Protein AF-0000000077397891 (afdb_homodimer)

Structure (mmCIF, N/CA/C/O backbone):
data_AF-0000000077397891-model_v1
#
loop_
_entity.id
_entity.type
_entity.pdbx_description
1 polymer 'Coatomer subunit zeta'
#
loop_
_atom_site.group_PDB
_atom_site.id
_atom_site.type_symbol
_atom_site.label_atom_id
_atom_site.label_alt_id
_atom_site.label_comp_id
_atom_site.label_asym_id
_atom_site.label_entity_id
_atom_site.label_seq_id
_atom_site.pdbx_PDB_ins_code
_atom_site.Cartn_x
_atom_site.Cartn_y
_atom_site.Cartn_z
_atom_site.occupancy
_atom_site.B_iso_or_equiv
_atom_site.auth_seq_id
_atom_site.auth_comp_id
_atom_site.auth_asym_id
_atom_site.auth_atom_id
_atom_site.pdbx_PDB_model_num
ATOM 1 N N . MET A 1 1 ? 26.562 -15.969 -11.516 1 38.19 1 MET A N 1
ATOM 2 C CA . MET A 1 1 ? 26.016 -14.797 -10.836 1 38.19 1 MET A CA 1
ATOM 3 C C . MET A 1 1 ? 25.422 -15.18 -9.484 1 38.19 1 MET A C 1
ATOM 5 O O . MET A 1 1 ? 24.781 -16.219 -9.359 1 38.19 1 MET A O 1
ATOM 9 N N . GLU A 1 2 ? 25.969 -15 -8.406 1 47.59 2 GLU A N 1
ATOM 10 C CA . GLU A 1 2 ? 25.578 -15.469 -7.078 1 47.59 2 GLU A CA 1
ATOM 11 C C . GLU A 1 2 ? 24.094 -15.18 -6.805 1 47.59 2 GLU A C 1
ATOM 13 O O . GLU A 1 2 ? 23.594 -14.125 -7.188 1 47.59 2 GLU A O 1
ATOM 18 N N . PRO A 1 3 ? 23.344 -16.234 -6.625 1 56.16 3 PRO A N 1
ATOM 19 C CA . PRO A 1 3 ? 21.906 -16.047 -6.43 1 56.16 3 PRO A CA 1
ATOM 20 C C . PRO A 1 3 ? 21.578 -14.945 -5.426 1 56.16 3 PRO A C 1
ATOM 22 O O . PRO A 1 3 ? 22.172 -14.906 -4.34 1 56.16 3 PRO A O 1
ATOM 25 N N . SER A 1 4 ? 21.281 -13.688 -5.887 1 67.94 4 SER A N 1
ATOM 26 C CA . SER A 1 4 ? 20.922 -12.578 -5.012 1 67.94 4 SER A CA 1
ATOM 27 C C . SER A 1 4 ? 19.828 -13 -4.02 1 67.94 4 SER A C 1
ATOM 29 O O . SER A 1 4 ? 18.984 -13.844 -4.332 1 67.94 4 SER A O 1
ATOM 31 N N . MET A 1 5 ? 20.094 -12.828 -2.752 1 84.44 5 MET A N 1
ATOM 32 C CA . MET A 1 5 ? 19.109 -13.086 -1.698 1 84.44 5 MET A CA 1
ATOM 33 C C . MET A 1 5 ? 17.828 -12.297 -1.942 1 84.44 5 MET A C 1
ATOM 35 O O . MET A 1 5 ? 16.781 -12.633 -1.394 1 84.44 5 MET A O 1
ATOM 39 N N . TYR A 1 6 ? 17.859 -11.375 -2.885 1 92.25 6 TYR A N 1
ATOM 40 C CA . TYR A 1 6 ? 16.719 -10.516 -3.186 1 92.25 6 TYR A CA 1
ATOM 41 C C . TYR A 1 6 ? 16.031 -10.961 -4.469 1 92.25 6 TYR A C 1
ATOM 43 O O . TYR A 1 6 ? 16.109 -10.273 -5.492 1 92.25 6 TYR A O 1
ATOM 51 N N . THR A 1 7 ? 15.305 -12.062 -4.332 1 94.56 7 THR A N 1
ATOM 52 C CA . THR A 1 7 ? 14.742 -12.805 -5.453 1 94.56 7 THR A CA 1
ATOM 53 C C . THR A 1 7 ? 13.445 -12.148 -5.938 1 94.56 7 THR A C 1
ATOM 55 O O . THR A 1 7 ? 13.195 -12.086 -7.145 1 94.56 7 THR A O 1
ATOM 58 N N . VAL A 1 8 ? 12.68 -11.688 -5 1 98 8 VAL A N 1
ATOM 59 C CA . VAL A 1 8 ? 11.344 -11.203 -5.34 1 98 8 VAL A CA 1
ATOM 60 C C . VAL A 1 8 ? 11.359 -9.688 -5.477 1 98 8 VAL A C 1
ATOM 62 O O . VAL A 1 8 ? 11.852 -8.977 -4.59 1 98 8 VAL A O 1
ATOM 65 N N . LYS A 1 9 ? 10.828 -9.164 -6.547 1 98.19 9 LYS A N 1
ATOM 66 C CA . LYS A 1 9 ? 10.773 -7.727 -6.781 1 98.19 9 LYS A CA 1
ATOM 67 C C . LYS A 1 9 ? 9.367 -7.188 -6.555 1 98.19 9 LYS A C 1
ATOM 69 O O . LYS A 1 9 ? 9.172 -5.977 -6.43 1 98.19 9 LYS A O 1
ATOM 74 N N . GLY A 1 10 ? 8.391 -8.125 -6.516 1 98.25 10 GLY A N 1
ATOM 75 C CA . GLY A 1 10 ? 7.051 -7.648 -6.211 1 98.25 10 GLY A CA 1
ATOM 76 C C . GLY A 1 10 ? 6.016 -8.758 -6.172 1 98.25 10 GLY A C 1
ATOM 77 O O . GLY A 1 10 ? 6.227 -9.828 -6.746 1 98.25 10 GLY A O 1
ATOM 78 N N . ILE A 1 11 ? 4.977 -8.531 -5.477 1 98.62 11 ILE A N 1
ATOM 79 C CA . ILE A 1 11 ? 3.764 -9.344 -5.453 1 98.62 11 ILE A CA 1
ATOM 80 C C . ILE A 1 11 ? 2.539 -8.445 -5.648 1 98.62 11 ILE A C 1
ATOM 82 O O . ILE A 1 11 ? 2.457 -7.363 -5.066 1 98.62 11 ILE A O 1
ATOM 86 N N . ALA A 1 12 ? 1.65 -8.891 -6.492 1 98.56 12 ALA A N 1
ATOM 87 C CA . ALA A 1 12 ? 0.448 -8.102 -6.73 1 98.56 12 ALA A CA 1
ATOM 88 C C . ALA A 1 12 ? -0.771 -8.992 -6.93 1 98.56 12 ALA A C 1
ATOM 90 O O . ALA A 1 12 ? -0.645 -10.133 -7.398 1 98.56 12 ALA A O 1
ATOM 91 N N . ILE A 1 13 ? -1.894 -8.477 -6.535 1 98.62 13 ILE A N 1
ATOM 92 C CA . ILE A 1 13 ? -3.188 -9.094 -6.793 1 98.62 13 ILE A CA 1
ATOM 93 C C . ILE A 1 13 ? -4.113 -8.094 -7.48 1 98.62 13 ILE A C 1
ATOM 95 O O . ILE A 1 13 ? -4.367 -7.008 -6.949 1 98.62 13 ILE A O 1
ATOM 99 N N . LEU A 1 14 ? -4.555 -8.453 -8.672 1 97.94 14 LEU A N 1
ATOM 100 C CA . LEU A 1 14 ? -5.48 -7.617 -9.43 1 97.94 14 LEU A CA 1
ATOM 101 C C . LEU A 1 14 ? -6.816 -8.328 -9.625 1 97.94 14 LEU A C 1
ATOM 103 O O . LEU A 1 14 ? -6.871 -9.562 -9.656 1 97.94 14 LEU A O 1
ATOM 107 N N . ASP A 1 15 ? -7.867 -7.535 -9.734 1 96.75 15 ASP A N 1
ATOM 108 C CA . ASP A 1 15 ? -9.148 -8.141 -10.078 1 96.75 15 ASP A CA 1
ATOM 109 C C . ASP A 1 15 ? -9.289 -8.32 -11.586 1 96.75 15 ASP A C 1
ATOM 111 O O . ASP A 1 15 ? -8.344 -8.078 -12.336 1 96.75 15 ASP A O 1
ATOM 115 N N . ASN A 1 16 ? -10.414 -8.82 -12 1 95.69 16 ASN A N 1
ATOM 116 C CA . ASN A 1 16 ? -10.633 -9.195 -13.398 1 95.69 16 ASN A CA 1
ATOM 117 C C . ASN A 1 16 ? -10.789 -7.969 -14.289 1 95.69 16 ASN A C 1
ATOM 119 O O . ASN A 1 16 ? -10.898 -8.094 -15.508 1 95.69 16 ASN A O 1
ATOM 123 N N . ASP A 1 17 ? -10.812 -6.758 -13.688 1 95 17 ASP A N 1
ATOM 124 C CA . ASP A 1 17 ? -10.836 -5.516 -14.453 1 95 17 ASP A CA 1
ATOM 125 C C . ASP A 1 17 ? -9.461 -4.848 -14.461 1 95 17 ASP A C 1
ATOM 127 O O . ASP A 1 17 ? -9.289 -3.77 -15.031 1 95 17 ASP A O 1
ATOM 131 N N . GLY A 1 18 ? -8.484 -5.418 -13.781 1 95.69 18 GLY A N 1
ATOM 132 C CA . GLY A 1 18 ? -7.137 -4.879 -13.742 1 95.69 18 GLY A CA 1
ATOM 133 C C . GLY A 1 18 ? -6.906 -3.928 -12.586 1 95.69 18 GLY A C 1
ATOM 134 O O . GLY A 1 18 ? -5.859 -3.285 -12.5 1 95.69 18 GLY A O 1
ATOM 135 N N . ASN A 1 19 ? -7.922 -3.855 -11.695 1 94.56 19 ASN A N 1
ATOM 136 C CA . ASN A 1 19 ? -7.754 -2.998 -10.523 1 94.56 19 ASN A CA 1
ATOM 137 C C . ASN A 1 19 ? -6.949 -3.695 -9.43 1 94.56 19 ASN A C 1
ATOM 139 O O . ASN A 1 19 ? -7.137 -4.887 -9.18 1 94.56 19 ASN A O 1
ATOM 143 N N . ARG A 1 20 ? -6.156 -2.891 -8.836 1 95.88 20 ARG A N 1
ATOM 144 C CA . ARG A 1 20 ? -5.289 -3.42 -7.785 1 95.88 20 ARG A CA 1
ATOM 145 C C . ARG A 1 20 ? -6.078 -3.701 -6.512 1 95.88 20 ARG A C 1
ATOM 147 O O . ARG A 1 20 ? -6.867 -2.863 -6.066 1 95.88 20 ARG A O 1
ATOM 154 N N . LEU A 1 21 ? -5.961 -4.898 -5.977 1 95.69 21 LEU A N 1
ATOM 155 C CA . LEU A 1 21 ? -6.426 -5.199 -4.629 1 95.69 21 LEU A CA 1
ATOM 156 C C . LEU A 1 21 ? -5.27 -5.156 -3.633 1 95.69 21 LEU A C 1
ATOM 158 O O . LEU A 1 21 ? -5.453 -4.762 -2.479 1 95.69 21 LEU A O 1
ATOM 162 N N . PHE A 1 22 ? -4.113 -5.531 -4.137 1 96.12 22 PHE A N 1
ATOM 163 C CA . PHE A 1 22 ? -2.895 -5.531 -3.334 1 96.12 22 PHE A CA 1
ATOM 164 C C . PHE A 1 22 ? -1.661 -5.441 -4.223 1 96.12 22 PHE A C 1
ATOM 166 O O . PHE A 1 22 ? -1.633 -6.016 -5.312 1 96.12 22 PHE A O 1
ATOM 173 N N . ALA A 1 23 ? -0.691 -4.742 -3.719 1 96.88 23 ALA A N 1
ATOM 174 C CA . ALA A 1 23 ? 0.614 -4.773 -4.375 1 96.88 23 ALA A CA 1
ATOM 175 C C . ALA A 1 23 ? 1.723 -4.363 -3.408 1 96.88 23 ALA A C 1
ATOM 177 O O . ALA A 1 23 ? 1.546 -3.447 -2.604 1 96.88 23 ALA A O 1
ATOM 178 N N . LYS A 1 24 ? 2.744 -5.043 -3.395 1 96.5 24 LYS A N 1
ATOM 179 C CA . LYS A 1 24 ? 3.98 -4.684 -2.705 1 96.5 24 LYS A CA 1
ATOM 180 C C . LYS A 1 24 ? 5.195 -4.902 -3.604 1 96.5 24 LYS A C 1
ATOM 182 O O . LYS A 1 24 ? 5.379 -5.988 -4.152 1 96.5 24 LYS A O 1
ATOM 187 N N . TYR A 1 25 ? 5.906 -3.855 -3.855 1 96.56 25 TYR A N 1
ATOM 188 C CA . TYR A 1 25 ? 7.109 -3.908 -4.68 1 96.56 25 TYR A CA 1
ATOM 189 C C . TYR A 1 25 ? 8.359 -3.703 -3.83 1 96.56 25 TYR A C 1
ATOM 191 O O . TYR A 1 25 ? 8.367 -2.873 -2.92 1 96.56 25 TYR A O 1
ATOM 199 N N . TYR A 1 26 ? 9.336 -4.469 -4.125 1 94.75 26 TYR A N 1
ATOM 200 C CA . TYR A 1 26 ? 10.562 -4.48 -3.34 1 94.75 26 TYR A CA 1
ATOM 201 C C . TYR A 1 26 ? 11.75 -4.016 -4.18 1 94.75 26 TYR A C 1
ATOM 203 O O . TYR A 1 26 ? 12.281 -4.777 -4.992 1 94.75 26 TYR A O 1
ATOM 211 N N . ASP A 1 27 ? 12.102 -2.838 -3.99 1 90.5 27 ASP A N 1
ATOM 212 C CA . ASP A 1 27 ? 13.242 -2.303 -4.73 1 90.5 27 ASP A CA 1
ATOM 213 C C . ASP A 1 27 ? 13.148 -2.65 -6.215 1 90.5 27 ASP A C 1
ATOM 215 O O . ASP A 1 27 ? 14.109 -3.154 -6.801 1 90.5 27 ASP A O 1
ATOM 219 N N . ALA A 1 28 ? 11.992 -2.6 -6.77 1 94.31 28 ALA A N 1
ATOM 220 C CA . ALA A 1 28 ? 11.742 -2.857 -8.188 1 94.31 28 ALA A CA 1
ATOM 221 C C . ALA A 1 28 ? 12 -1.608 -9.023 1 94.31 28 ALA A C 1
ATOM 223 O O . ALA A 1 28 ? 11.297 -0.604 -8.891 1 94.31 28 ALA A O 1
ATOM 224 N N . ASP A 1 29 ? 12.984 -1.767 -9.914 1 93.75 29 ASP A N 1
ATOM 225 C CA . ASP A 1 29 ? 13.352 -0.616 -10.727 1 93.75 29 ASP A CA 1
ATOM 226 C C . ASP A 1 29 ? 12.164 -0.125 -11.555 1 93.75 29 ASP A C 1
ATOM 228 O O . ASP A 1 29 ? 11.523 -0.909 -12.258 1 93.75 29 ASP A O 1
ATOM 232 N N . GLY A 1 30 ? 11.945 1.143 -11.43 1 94.25 30 GLY A N 1
ATOM 233 C CA . GLY A 1 30 ? 10.891 1.73 -12.242 1 94.25 30 GLY A CA 1
ATOM 234 C C . GLY A 1 30 ? 9.516 1.606 -11.609 1 94.25 30 GLY A C 1
ATOM 235 O O . GLY A 1 30 ? 8.508 1.942 -12.234 1 94.25 30 GLY A O 1
ATOM 236 N N . LEU A 1 31 ? 9.461 1.128 -10.336 1 95.62 31 LEU A N 1
ATOM 237 C CA . LEU A 1 31 ? 8.164 0.97 -9.68 1 95.62 31 LEU A CA 1
ATOM 238 C C . LEU A 1 31 ? 8.148 1.672 -8.328 1 95.62 31 LEU A C 1
ATOM 240 O O . LEU A 1 31 ? 7.559 1.166 -7.371 1 95.62 31 LEU A O 1
ATOM 244 N N . SER A 1 32 ? 8.797 2.826 -8.25 1 91.5 32 SER A N 1
ATOM 245 C CA . SER A 1 32 ? 8.922 3.523 -6.973 1 91.5 32 SER A CA 1
ATOM 246 C C . SER A 1 32 ? 7.684 4.363 -6.68 1 91.5 32 SER A C 1
ATOM 248 O O . SER A 1 32 ? 7.352 4.602 -5.516 1 91.5 32 SER A O 1
ATOM 250 N N . THR A 1 33 ? 7.023 4.832 -7.766 1 92.31 33 THR A N 1
ATOM 251 C CA . THR A 1 33 ? 5.859 5.691 -7.574 1 92.31 33 THR A CA 1
ATOM 252 C C . THR A 1 33 ? 4.574 4.949 -7.926 1 92.31 33 THR A C 1
ATOM 254 O O . THR A 1 33 ? 4.605 3.945 -8.641 1 92.31 33 THR A O 1
ATOM 257 N N . PHE A 1 34 ? 3.492 5.445 -7.43 1 90.44 34 PHE A N 1
ATOM 258 C CA . PHE A 1 34 ? 2.203 4.84 -7.73 1 90.44 34 PHE A CA 1
ATOM 259 C C . PHE A 1 34 ? 1.877 4.969 -9.211 1 90.44 34 PHE A C 1
ATOM 261 O O . PHE A 1 34 ? 1.278 4.066 -9.805 1 90.44 34 PHE A O 1
ATOM 268 N N . LYS A 1 35 ? 2.275 6.027 -9.766 1 89.81 35 LYS A N 1
ATOM 269 C CA . LYS A 1 35 ? 2.057 6.23 -11.195 1 89.81 35 LYS A CA 1
ATOM 270 C C . LYS A 1 35 ? 2.773 5.168 -12.023 1 89.81 35 LYS A C 1
ATOM 272 O O . LYS A 1 35 ? 2.178 4.562 -12.914 1 89.81 35 LYS A O 1
ATOM 277 N N . GLU A 1 36 ? 3.977 4.941 -11.734 1 94.38 36 GLU A N 1
ATOM 278 C CA . GLU A 1 36 ? 4.77 3.932 -12.43 1 94.38 36 GLU A CA 1
ATOM 279 C C . GLU A 1 36 ? 4.195 2.535 -12.211 1 94.38 36 GLU A C 1
ATOM 281 O O . GLU A 1 36 ? 4.137 1.729 -13.141 1 94.38 36 GLU A O 1
ATOM 286 N N . GLN A 1 37 ? 3.771 2.324 -10.992 1 95.38 37 GLN A N 1
ATOM 287 C CA . GLN A 1 37 ? 3.184 1.029 -10.664 1 95.38 37 GLN A CA 1
ATOM 288 C C . GLN A 1 37 ? 1.902 0.792 -11.461 1 95.38 37 GLN A C 1
ATOM 290 O O . GLN A 1 37 ? 1.72 -0.275 -12.055 1 95.38 37 GLN A O 1
ATOM 295 N N . LYS A 1 38 ? 1.096 1.76 -11.508 1 94.5 38 LYS A N 1
ATOM 296 C CA . LYS A 1 38 ? -0.169 1.644 -12.227 1 94.5 38 LYS A CA 1
ATOM 297 C C . LYS A 1 38 ? 0.068 1.36 -13.711 1 94.5 38 LYS A C 1
ATOM 299 O O . LYS A 1 38 ? -0.612 0.52 -14.297 1 94.5 38 LYS A O 1
ATOM 304 N N . ASN A 1 39 ? 0.976 2.062 -14.273 1 95.75 39 ASN A N 1
ATOM 305 C CA . ASN A 1 39 ? 1.316 1.847 -15.672 1 95.75 39 ASN A CA 1
ATOM 306 C C . ASN A 1 39 ? 1.814 0.425 -15.914 1 95.75 39 ASN A C 1
ATOM 308 O O . ASN A 1 39 ? 1.418 -0.218 -16.891 1 95.75 39 ASN A O 1
ATOM 312 N N . PHE A 1 40 ? 2.604 -0.012 -15.07 1 98 40 PHE A N 1
ATOM 313 C CA . PHE A 1 40 ? 3.133 -1.366 -15.18 1 98 40 PHE A CA 1
ATOM 314 C C . PHE A 1 40 ? 2.016 -2.395 -15.047 1 98 40 PHE A C 1
ATOM 316 O O . PHE A 1 40 ? 1.938 -3.342 -15.828 1 98 40 PHE A O 1
ATOM 323 N N . GLU A 1 41 ? 1.159 -2.197 -14.055 1 97.75 41 GLU A N 1
ATOM 324 C CA . GLU A 1 41 ? 0.072 -3.133 -13.781 1 97.75 41 GLU A CA 1
ATOM 325 C C . GLU A 1 41 ? -0.912 -3.191 -14.945 1 97.75 41 GLU A C 1
ATOM 327 O O . GLU A 1 41 ? -1.438 -4.258 -15.266 1 97.75 41 GLU A O 1
ATOM 332 N N . LYS A 1 42 ? -1.08 -2.066 -15.531 1 97.12 42 LYS A N 1
ATOM 333 C CA . LYS A 1 42 ? -1.935 -2.033 -16.719 1 97.12 42 LYS A CA 1
ATOM 334 C C . LYS A 1 42 ? -1.359 -2.896 -17.828 1 97.12 42 LYS A C 1
ATOM 336 O O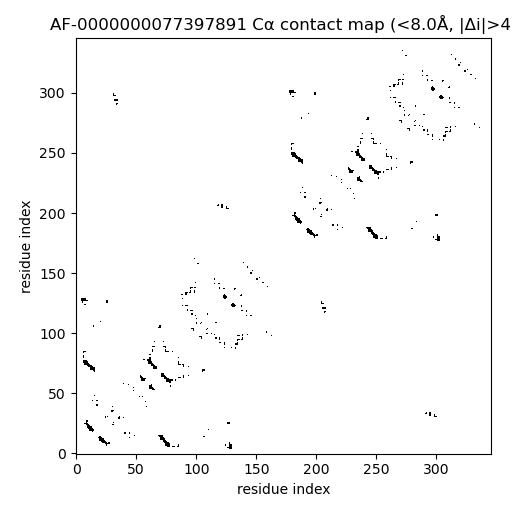 . LYS A 1 42 ? -2.084 -3.668 -18.469 1 97.12 42 LYS A O 1
ATOM 341 N N . LYS A 1 43 ? -0.114 -2.793 -18.094 1 97.12 43 LYS A N 1
ATOM 342 C CA . LYS A 1 43 ? 0.556 -3.6 -19.109 1 97.12 43 LYS A CA 1
ATOM 343 C C . LYS A 1 43 ? 0.521 -5.082 -18.75 1 97.12 43 LYS A C 1
ATOM 345 O O . LYS A 1 43 ? 0.226 -5.926 -19.594 1 97.12 43 LYS A O 1
ATOM 350 N N . LEU A 1 44 ? 0.815 -5.27 -17.531 1 96.88 44 LEU A N 1
ATOM 351 C CA . LEU A 1 44 ? 0.835 -6.641 -17.031 1 96.88 44 LEU A CA 1
ATOM 352 C C . LEU A 1 44 ? -0.52 -7.309 -17.234 1 96.88 44 LEU A C 1
ATOM 354 O O . LEU A 1 44 ? -0.596 -8.414 -17.766 1 96.88 44 LEU A O 1
ATOM 358 N N . PHE A 1 45 ? -1.521 -6.613 -16.828 1 97.06 45 PHE A N 1
ATOM 359 C CA . PHE A 1 45 ? -2.875 -7.141 -16.953 1 97.06 45 PHE A CA 1
ATOM 360 C C . PHE A 1 45 ? -3.248 -7.359 -18.406 1 97.06 45 PHE A C 1
ATOM 362 O O . PHE A 1 45 ? -3.838 -8.383 -18.75 1 97.06 45 PHE A O 1
ATOM 369 N N . SER A 1 46 ? -2.941 -6.367 -19.203 1 96.12 46 SER A N 1
ATOM 370 C CA . SER A 1 46 ? -3.25 -6.461 -20.625 1 96.12 46 SER A CA 1
ATOM 371 C C . SER A 1 46 ? -2.639 -7.711 -21.234 1 96.12 46 SER A C 1
ATOM 373 O O . SER A 1 46 ? -3.275 -8.383 -22.047 1 96.12 46 SER A O 1
ATOM 375 N N . LYS A 1 47 ? -1.511 -8.055 -20.812 1 95.25 47 LYS A N 1
ATOM 376 C CA . LYS A 1 47 ? -0.805 -9.203 -21.375 1 95.25 47 LYS A CA 1
ATOM 377 C C . LYS A 1 47 ? -1.336 -10.508 -20.797 1 95.25 47 LYS A C 1
ATOM 379 O O . LYS A 1 47 ? -1.422 -11.516 -21.5 1 95.25 47 LYS A O 1
ATOM 384 N N . THR A 1 48 ? -1.704 -10.492 -19.562 1 95.5 48 THR A N 1
ATOM 385 C CA . THR A 1 48 ? -2.016 -11.75 -18.891 1 95.5 48 THR A CA 1
ATOM 386 C C . THR A 1 48 ? -3.506 -12.07 -19 1 95.5 48 THR A C 1
ATOM 388 O O . THR A 1 48 ? -3.91 -13.227 -18.891 1 95.5 48 THR A O 1
ATOM 391 N N . SER A 1 49 ? -4.297 -11.086 -19.094 1 92.31 49 SER A N 1
ATOM 392 C CA . SER A 1 49 ? -5.734 -11.32 -19.203 1 92.31 49 SER A CA 1
ATOM 393 C C . SER A 1 49 ? -6.09 -12.031 -20.5 1 92.31 49 SER A C 1
ATOM 395 O O . SER A 1 49 ? -7.164 -12.633 -20.609 1 92.31 49 SER A O 1
ATOM 397 N N . ARG A 1 50 ? -5.184 -11.93 -21.391 1 85.06 50 ARG A N 1
ATOM 398 C CA . ARG A 1 50 ? -5.418 -12.508 -22.719 1 85.06 50 ARG A CA 1
ATOM 399 C C . ARG A 1 50 ? -4.621 -13.797 -22.891 1 85.06 50 ARG A C 1
ATOM 401 O O . ARG A 1 50 ? -4.922 -14.594 -23.781 1 85.06 50 ARG A O 1
ATOM 408 N N . ALA A 1 51 ? -3.678 -13.93 -22.062 1 74.12 51 ALA A N 1
ATOM 409 C CA . ALA A 1 51 ? -2.715 -15 -22.297 1 74.12 51 ALA A CA 1
ATOM 410 C C . ALA A 1 51 ? -3.055 -16.234 -21.484 1 74.12 51 ALA A C 1
ATOM 412 O O . ALA A 1 51 ? -3.717 -16.141 -20.453 1 74.12 51 ALA A O 1
ATOM 413 N N . ASN A 1 52 ? -2.709 -17.297 -22.078 1 75.94 52 ASN A N 1
ATOM 414 C CA . ASN A 1 52 ? -2.836 -18.562 -21.359 1 75.94 52 ASN A CA 1
ATOM 415 C C . ASN A 1 52 ? -1.498 -19.016 -20.797 1 75.94 52 ASN A C 1
ATOM 417 O O . ASN A 1 52 ? -1.342 -20.188 -20.422 1 75.94 52 ASN A O 1
ATOM 421 N N . SER A 1 53 ? -0.564 -18.031 -20.781 1 76.44 53 SER A N 1
ATOM 422 C CA . SER A 1 53 ? 0.746 -18.422 -20.266 1 76.44 53 SER A CA 1
ATOM 423 C C . SER A 1 53 ? 0.866 -18.109 -18.781 1 76.44 53 SER A C 1
ATOM 425 O O . SER A 1 53 ? 0.13 -17.266 -18.25 1 76.44 53 SER A O 1
ATOM 427 N N . GLU A 1 54 ? 1.823 -18.922 -18.156 1 88.25 54 GLU A N 1
ATOM 428 C CA . GLU A 1 54 ? 2.035 -18.734 -16.719 1 88.25 54 GLU A CA 1
ATOM 429 C C . GLU A 1 54 ? 3.188 -17.781 -16.453 1 88.25 54 GLU A C 1
ATOM 431 O O . GLU A 1 54 ? 3.363 -17.312 -15.32 1 88.25 54 GLU A O 1
ATOM 436 N N . ILE A 1 55 ? 3.996 -17.484 -17.547 1 94.19 55 ILE A N 1
ATOM 437 C CA . ILE A 1 55 ? 5.168 -16.625 -17.359 1 94.19 55 ILE A CA 1
ATOM 438 C C . ILE A 1 55 ? 5.238 -15.594 -18.484 1 94.19 55 ILE A C 1
ATOM 440 O O . ILE A 1 55 ? 5.016 -15.922 -19.656 1 94.19 55 ILE A O 1
ATOM 444 N N . ILE A 1 56 ? 5.52 -14.359 -18.141 1 95.25 56 ILE A N 1
ATOM 445 C CA . ILE A 1 56 ? 5.699 -13.312 -19.141 1 95.25 56 ILE A CA 1
ATOM 446 C C . ILE A 1 56 ? 6.863 -12.406 -18.734 1 95.25 56 ILE A C 1
ATOM 448 O O . ILE A 1 56 ? 7.148 -12.25 -17.547 1 95.25 56 ILE A O 1
ATOM 452 N N . ILE A 1 57 ? 7.578 -11.922 -19.703 1 95.31 57 ILE A N 1
ATOM 453 C CA . ILE A 1 57 ? 8.641 -10.945 -19.469 1 95.31 57 ILE A CA 1
ATOM 454 C C . ILE A 1 57 ? 8.18 -9.57 -19.953 1 95.31 57 ILE A C 1
ATOM 456 O O . ILE A 1 57 ? 7.742 -9.414 -21.094 1 95.31 57 ILE A O 1
ATOM 460 N N . ILE A 1 58 ? 8.211 -8.625 -19.078 1 95.75 58 ILE A N 1
ATOM 461 C CA . ILE A 1 58 ? 7.734 -7.297 -19.438 1 95.75 58 ILE A CA 1
ATOM 462 C C . ILE A 1 58 ? 8.492 -6.238 -18.641 1 95.75 58 ILE A C 1
ATOM 464 O O . ILE A 1 58 ? 8.75 -6.414 -17.453 1 95.75 58 ILE A O 1
ATOM 468 N N . ASP A 1 59 ? 8.914 -5.219 -19.266 1 96.56 59 ASP A N 1
ATOM 469 C CA . ASP A 1 59 ? 9.562 -4.051 -18.672 1 96.56 59 ASP A CA 1
ATOM 470 C C . ASP A 1 59 ? 10.711 -4.469 -17.766 1 96.56 59 ASP A C 1
ATOM 472 O O . ASP A 1 59 ? 10.859 -3.93 -16.656 1 96.56 59 ASP A O 1
ATOM 476 N N . GLY A 1 60 ? 11.398 -5.492 -18.094 1 95.81 60 GLY A N 1
ATOM 477 C CA . GLY A 1 60 ? 12.602 -5.887 -17.375 1 95.81 60 GLY A CA 1
ATOM 478 C C . GLY A 1 60 ? 12.32 -6.828 -16.219 1 95.81 60 GLY A C 1
ATOM 479 O O . GLY A 1 60 ? 13.195 -7.07 -15.391 1 95.81 60 GLY A O 1
ATOM 480 N N . PHE A 1 61 ? 11.094 -7.344 -16.156 1 97.75 61 PHE A N 1
ATOM 481 C CA . PHE A 1 61 ? 10.75 -8.281 -15.086 1 97.75 61 PHE A CA 1
ATOM 482 C C . PHE A 1 61 ? 10.258 -9.602 -15.656 1 97.75 61 PHE A C 1
ATOM 484 O O . PHE A 1 61 ? 9.594 -9.625 -16.703 1 97.75 61 PHE A O 1
ATOM 491 N N . THR A 1 62 ? 10.719 -10.656 -15.062 1 97.81 62 THR A N 1
ATOM 492 C CA . THR A 1 62 ? 10.039 -11.938 -15.211 1 97.81 62 THR A CA 1
ATOM 493 C C . THR A 1 62 ? 8.836 -12.023 -14.281 1 97.81 62 THR A C 1
ATOM 495 O O . THR A 1 62 ? 8.977 -11.922 -13.062 1 97.81 62 THR A O 1
ATOM 498 N N . CYS A 1 63 ? 7.668 -12.195 -14.828 1 97.94 63 CYS A N 1
ATOM 499 C CA . CYS A 1 63 ? 6.434 -12.195 -14.055 1 97.94 63 CYS A CA 1
ATOM 500 C C . CYS A 1 63 ? 5.719 -13.539 -14.18 1 97.94 63 CYS A C 1
ATOM 502 O O . CYS A 1 63 ? 5.445 -14 -15.289 1 97.94 63 CYS A O 1
ATOM 504 N N . LEU A 1 64 ? 5.508 -14.172 -13.141 1 98.12 64 LEU A N 1
ATOM 505 C CA . LEU A 1 64 ? 4.668 -15.367 -13.094 1 98.12 64 LEU A CA 1
ATOM 506 C C . LEU A 1 64 ? 3.309 -15.047 -12.484 1 98.12 64 LEU A C 1
ATOM 508 O O . LEU A 1 64 ? 3.203 -14.188 -11.609 1 98.12 64 LEU A O 1
ATOM 512 N N . TYR A 1 65 ? 2.291 -15.758 -12.938 1 97.75 65 TYR A N 1
ATOM 513 C CA . TYR A 1 65 ? 0.977 -15.422 -12.391 1 97.75 65 TYR A CA 1
ATOM 514 C C . TYR A 1 65 ? 0.064 -16.641 -12.398 1 97.75 65 TYR A C 1
ATOM 516 O O . TYR A 1 65 ? 0.316 -17.609 -13.117 1 97.75 65 TYR A O 1
ATOM 524 N N . LYS A 1 66 ? -0.842 -16.641 -11.523 1 96.06 66 LYS A N 1
ATOM 525 C CA . LYS A 1 66 ? -2 -17.531 -11.453 1 96.06 66 LYS A CA 1
ATOM 526 C C . LYS A 1 66 ? -3.303 -16.734 -11.477 1 96.06 66 LYS A C 1
ATOM 528 O O . LYS A 1 66 ? -3.375 -15.641 -10.914 1 96.06 66 LYS A O 1
ATOM 533 N N . SER A 1 67 ? -4.23 -17.266 -12.227 1 94.94 67 SER A N 1
ATOM 534 C CA . SER A 1 67 ? -5.516 -16.578 -12.273 1 94.94 67 SER A CA 1
ATOM 535 C C . SER A 1 67 ? -6.668 -17.531 -12.023 1 94.94 67 SER A C 1
ATOM 537 O O . SER A 1 67 ? -6.527 -18.75 -12.219 1 94.94 67 SER A O 1
ATOM 539 N N . ASN A 1 68 ? -7.742 -17.094 -11.445 1 93.12 68 ASN A N 1
ATOM 540 C CA . ASN A 1 68 ? -9.031 -17.766 -11.406 1 93.12 68 ASN A CA 1
ATOM 541 C C . ASN A 1 68 ? -10.133 -16.922 -12.031 1 93.12 68 ASN A C 1
ATOM 543 O O . ASN A 1 68 ? -9.883 -16.156 -12.977 1 93.12 68 ASN A O 1
ATOM 547 N N . ILE A 1 69 ? -11.289 -17.016 -11.609 1 90.38 69 ILE A N 1
ATOM 548 C CA . ILE A 1 69 ? -12.414 -16.375 -12.281 1 90.38 69 ILE A CA 1
ATOM 549 C C . ILE A 1 69 ? -12.297 -14.852 -12.164 1 90.38 69 ILE A C 1
ATOM 551 O O . ILE A 1 69 ? -12.492 -14.125 -13.141 1 90.38 69 ILE A O 1
ATOM 555 N N . ASP A 1 70 ? -11.945 -14.422 -10.977 1 95.06 70 ASP A N 1
ATOM 556 C CA . ASP A 1 70 ? -12.094 -12.977 -10.844 1 95.06 70 ASP A CA 1
ATOM 557 C C . ASP A 1 70 ? -10.82 -12.344 -10.297 1 95.06 70 ASP A C 1
ATOM 559 O O . ASP A 1 70 ? -10.781 -11.141 -10.039 1 95.06 70 ASP A O 1
ATOM 563 N N . LEU A 1 71 ? -9.727 -13.164 -10.195 1 97.19 71 LEU A N 1
ATOM 564 C CA . LEU A 1 71 ? -8.523 -12.594 -9.594 1 97.19 71 LEU A CA 1
ATOM 565 C C . LEU A 1 71 ? -7.277 -13.039 -10.352 1 97.19 71 LEU A C 1
ATOM 567 O O . LEU A 1 71 ? -7.254 -14.125 -10.93 1 97.19 71 LEU A O 1
ATOM 571 N N . PHE A 1 72 ? -6.262 -12.227 -10.359 1 97.62 72 PHE A N 1
ATOM 572 C CA . PHE A 1 72 ? -4.922 -12.523 -10.844 1 97.62 72 PHE A CA 1
ATOM 573 C C . PHE A 1 72 ? -3.893 -12.344 -9.734 1 97.62 72 PHE A C 1
ATOM 575 O O . PHE A 1 72 ? -3.881 -11.312 -9.055 1 97.62 72 PHE A O 1
ATOM 582 N N . PHE A 1 73 ? -3.051 -13.352 -9.5 1 98.38 73 PHE A N 1
ATOM 583 C CA . PHE A 1 73 ? -1.947 -13.312 -8.547 1 98.38 73 PHE A CA 1
ATOM 584 C C . PHE A 1 73 ? -0.608 -13.281 -9.273 1 98.38 73 PHE A C 1
ATOM 586 O O . PHE A 1 73 ? -0.354 -14.102 -10.164 1 98.38 73 PHE A O 1
ATOM 593 N N . TYR A 1 74 ? 0.234 -12.281 -8.906 1 98.56 74 TYR A N 1
ATOM 594 C CA . TYR A 1 74 ? 1.49 -12.109 -9.625 1 98.56 74 TYR A CA 1
ATOM 595 C C . TYR A 1 74 ? 2.678 -12.172 -8.672 1 98.56 74 TYR A C 1
ATOM 597 O O . TYR A 1 74 ? 2.615 -11.641 -7.562 1 98.56 74 TYR A O 1
ATOM 605 N N . VAL A 1 75 ? 3.791 -12.695 -9.102 1 98.62 75 VAL A N 1
ATOM 606 C CA . VAL A 1 75 ? 5.105 -12.578 -8.477 1 98.62 75 VAL A CA 1
ATOM 607 C C . VAL A 1 75 ? 6.129 -12.117 -9.516 1 98.62 75 VAL A C 1
ATOM 609 O O . VAL A 1 75 ? 6.184 -12.664 -10.625 1 98.62 75 VAL A O 1
ATOM 612 N N . LEU A 1 76 ? 6.859 -11.117 -9.164 1 98.56 76 LEU A N 1
ATOM 613 C CA . LEU A 1 76 ? 7.828 -10.508 -10.078 1 98.56 76 LEU A CA 1
ATOM 614 C C . LEU A 1 76 ? 9.25 -10.766 -9.602 1 98.56 76 LEU A C 1
ATOM 616 O O . LEU A 1 76 ? 9.539 -10.664 -8.406 1 98.56 76 LEU A O 1
ATOM 620 N N . GLY A 1 77 ? 10.141 -11.094 -10.5 1 98.12 77 GLY A N 1
ATOM 621 C CA . GLY A 1 77 ? 11.586 -11.086 -10.328 1 98.12 77 GLY A CA 1
ATOM 622 C C . GLY A 1 77 ? 12.32 -10.367 -11.453 1 98.12 77 GLY A C 1
ATOM 623 O O . GLY A 1 77 ? 11.703 -9.953 -12.43 1 98.12 77 GLY A O 1
ATOM 624 N N . ASN A 1 78 ? 13.586 -10.164 -11.188 1 96.69 78 ASN A N 1
ATOM 625 C CA . ASN A 1 78 ? 14.367 -9.641 -12.305 1 96.69 78 ASN A CA 1
ATOM 626 C C . ASN A 1 78 ? 14.312 -10.57 -13.516 1 96.69 78 ASN A C 1
ATOM 628 O O . ASN A 1 78 ? 13.953 -11.742 -13.391 1 96.69 78 ASN A O 1
ATOM 632 N N . VAL A 1 79 ? 14.75 -10.062 -14.586 1 94.75 79 VAL A N 1
ATOM 633 C CA . VAL A 1 79 ? 14.609 -10.758 -15.859 1 94.75 79 VAL A CA 1
ATOM 634 C C . VAL A 1 79 ? 15.383 -12.078 -15.812 1 94.75 79 VAL A C 1
ATOM 636 O O . VAL A 1 79 ? 14.953 -13.078 -16.391 1 94.75 79 VAL A O 1
ATOM 639 N N . ASN A 1 80 ? 16.406 -12.195 -15.125 1 93.44 80 ASN A N 1
ATOM 640 C CA . ASN A 1 80 ? 17.234 -13.391 -15.102 1 93.44 80 ASN A CA 1
ATOM 641 C C . ASN A 1 80 ? 17.047 -14.188 -13.812 1 93.44 80 ASN A C 1
ATOM 643 O O . ASN A 1 80 ? 17.844 -15.062 -13.484 1 93.44 80 ASN A O 1
ATOM 647 N N . GLU A 1 81 ? 15.977 -13.891 -13.148 1 94.44 81 GLU A N 1
ATOM 648 C CA . GLU A 1 81 ? 15.75 -14.594 -11.891 1 94.44 81 GLU A CA 1
ATOM 649 C C . GLU A 1 81 ? 15.359 -16.047 -12.133 1 94.44 81 GLU A C 1
ATOM 651 O O . GLU A 1 81 ? 14.883 -16.406 -13.211 1 94.44 81 GLU A O 1
ATOM 656 N N . ASN A 1 82 ? 15.625 -16.891 -11.203 1 94.44 82 ASN A N 1
ATOM 657 C CA . ASN A 1 82 ? 15.242 -18.297 -11.242 1 94.44 82 ASN A CA 1
ATOM 658 C C . ASN A 1 82 ? 13.727 -18.469 -11.227 1 94.44 82 ASN A C 1
ATOM 660 O O . ASN A 1 82 ? 13.086 -18.266 -10.188 1 94.44 82 ASN A O 1
ATOM 664 N N . GLU A 1 83 ? 13.281 -18.906 -12.195 1 95.25 83 GLU A N 1
ATOM 665 C CA . GLU A 1 83 ? 11.836 -19.016 -12.375 1 95.25 83 GLU A CA 1
ATOM 666 C C . GLU A 1 83 ? 11.219 -20.016 -11.406 1 95.25 83 GLU A C 1
ATOM 668 O O . GLU A 1 83 ? 10.078 -19.859 -10.977 1 95.25 83 GLU A O 1
ATOM 673 N N . LEU A 1 84 ? 11.953 -21.031 -11.094 1 95.5 84 LEU A N 1
ATOM 674 C CA . LEU A 1 84 ? 11.445 -22.047 -10.172 1 95.5 84 LEU A CA 1
ATOM 675 C C . LEU A 1 84 ? 11.219 -21.453 -8.789 1 95.5 84 LEU A C 1
ATOM 677 O O . LEU A 1 84 ? 10.242 -21.781 -8.109 1 95.5 84 LEU A O 1
ATOM 681 N N . LEU A 1 85 ? 12.125 -20.609 -8.367 1 96 85 LEU A N 1
ATOM 682 C CA . LEU A 1 85 ? 11.977 -19.938 -7.078 1 96 85 LEU A CA 1
ATOM 683 C C . LEU A 1 85 ? 10.75 -19.031 -7.07 1 96 85 LEU A C 1
ATOM 685 O O . LEU A 1 85 ? 9.977 -19.031 -6.113 1 96 85 LEU A O 1
ATOM 689 N N . LEU A 1 86 ? 10.594 -18.359 -8.117 1 97.44 86 LEU A N 1
ATOM 690 C CA . LEU A 1 86 ? 9.445 -17.453 -8.227 1 97.44 86 LEU A CA 1
ATOM 691 C C . LEU A 1 86 ? 8.141 -18.25 -8.25 1 97.44 86 LEU A C 1
ATOM 693 O O . LEU A 1 86 ? 7.152 -17.844 -7.637 1 97.44 86 LEU A O 1
ATOM 697 N N . SER A 1 87 ? 8.219 -19.328 -8.914 1 97.19 87 SER A N 1
ATOM 698 C CA . SER A 1 87 ? 7.047 -20.203 -8.984 1 97.19 87 SER A CA 1
ATOM 699 C C . SER A 1 87 ? 6.68 -20.734 -7.602 1 97.19 87 SER A C 1
ATOM 701 O O . SER A 1 87 ? 5.496 -20.828 -7.262 1 97.19 87 SER A O 1
ATOM 703 N N . ASN A 1 88 ? 7.672 -21.109 -6.891 1 97.69 88 ASN A N 1
ATOM 704 C CA . ASN A 1 88 ? 7.426 -21.578 -5.535 1 97.69 88 ASN A CA 1
ATOM 705 C C . ASN A 1 88 ? 6.766 -20.516 -4.672 1 97.69 88 ASN A C 1
ATOM 707 O O . ASN A 1 88 ? 5.863 -20.812 -3.889 1 97.69 88 ASN A O 1
ATOM 711 N N . VAL A 1 89 ? 7.223 -19.281 -4.797 1 98.12 89 VAL A N 1
ATOM 712 C CA . VAL A 1 89 ? 6.652 -18.172 -4.039 1 98.12 89 VAL A CA 1
ATOM 713 C C . VAL A 1 89 ? 5.199 -17.953 -4.461 1 98.12 89 VAL A C 1
ATOM 715 O O . VAL A 1 89 ? 4.312 -17.828 -3.615 1 98.12 89 VAL A O 1
ATOM 718 N N . LEU A 1 90 ? 4.945 -17.984 -5.766 1 98.31 90 LEU A N 1
ATOM 719 C CA . LEU A 1 90 ? 3.6 -17.797 -6.289 1 98.31 90 LEU A CA 1
ATOM 720 C C . LEU A 1 90 ? 2.652 -18.875 -5.766 1 98.31 90 LEU A C 1
ATOM 722 O O . LEU A 1 90 ? 1.545 -18.562 -5.32 1 98.31 90 LEU A O 1
ATOM 726 N N . ASN A 1 91 ? 3.141 -20.047 -5.805 1 98.19 91 ASN A N 1
ATOM 727 C CA . ASN A 1 91 ? 2.334 -21.156 -5.312 1 98.19 91 ASN A CA 1
ATOM 728 C C . ASN A 1 91 ? 2.041 -21.016 -3.822 1 98.19 91 ASN A C 1
ATOM 730 O O . ASN A 1 91 ? 0.922 -21.281 -3.379 1 98.19 91 ASN A O 1
ATOM 734 N N . CYS A 1 92 ? 3.031 -20.625 -3.143 1 98.56 92 CYS A N 1
ATOM 735 C CA . CYS A 1 92 ? 2.846 -20.453 -1.705 1 98.56 92 CYS A CA 1
ATOM 736 C C . CYS A 1 92 ? 1.832 -19.344 -1.416 1 98.56 92 CYS A C 1
ATOM 738 O O . CYS A 1 92 ? 0.955 -19.516 -0.566 1 98.56 92 CYS A O 1
ATOM 740 N N . VAL A 1 93 ? 1.928 -18.234 -2.072 1 98.56 93 VAL A N 1
ATOM 741 C CA . VAL A 1 93 ? 0.978 -17.141 -1.926 1 98.56 93 VAL A CA 1
ATOM 742 C C . VAL A 1 93 ? -0.438 -17.641 -2.197 1 98.56 93 VAL A C 1
ATOM 744 O O . VAL A 1 93 ? -1.329 -17.5 -1.358 1 98.56 93 VAL A O 1
ATOM 747 N N . TYR A 1 94 ? -0.581 -18.328 -3.309 1 98.19 94 TYR A N 1
ATOM 748 C CA . TYR A 1 94 ? -1.907 -18.75 -3.742 1 98.19 94 TYR A CA 1
ATOM 749 C C . TYR A 1 94 ? -2.494 -19.766 -2.781 1 98.19 94 TYR A C 1
ATOM 751 O O . TYR A 1 94 ? -3.635 -19.641 -2.336 1 98.19 94 TYR A O 1
ATOM 759 N N . GLU A 1 95 ? -1.731 -20.719 -2.473 1 98.31 95 GLU A N 1
ATOM 760 C CA . GLU A 1 95 ? -2.225 -21.812 -1.64 1 98.31 95 GLU A CA 1
ATOM 761 C C . GLU A 1 95 ? -2.51 -21.328 -0.217 1 98.31 95 GLU A C 1
ATOM 763 O O . GLU A 1 95 ? -3.48 -21.766 0.405 1 98.31 95 GLU A O 1
ATOM 768 N N . SER A 1 96 ? -1.668 -20.531 0.359 1 98.06 96 SER A N 1
ATOM 769 C CA . SER A 1 96 ? -1.922 -19.984 1.688 1 98.06 96 SER A CA 1
ATOM 770 C C . SER A 1 96 ? -3.232 -19.203 1.723 1 98.06 96 SER A C 1
ATOM 772 O O . SER A 1 96 ? -4.02 -19.344 2.66 1 98.06 96 SER A O 1
ATOM 774 N N . ILE A 1 97 ? -3.459 -18.438 0.686 1 97.38 97 ILE A N 1
ATOM 775 C CA . ILE A 1 97 ? -4.676 -17.641 0.597 1 97.38 97 ILE A CA 1
ATOM 776 C C . ILE A 1 97 ? -5.887 -18.562 0.463 1 97.38 97 ILE A C 1
ATOM 778 O O . ILE A 1 97 ? -6.926 -18.328 1.091 1 97.38 97 ILE A O 1
ATOM 782 N N . CYS A 1 98 ? -5.715 -19.609 -0.339 1 97.31 98 CYS A N 1
ATOM 783 C CA . CYS A 1 98 ? -6.781 -20.609 -0.471 1 97.31 98 CYS A CA 1
ATOM 784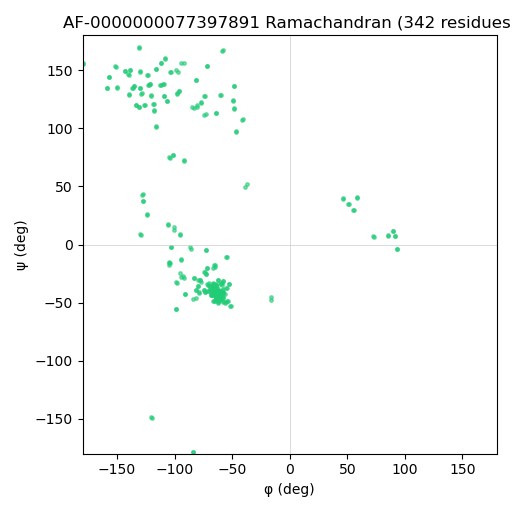 C C . CYS A 1 98 ? -7.152 -21.188 0.885 1 97.31 98 CYS A C 1
ATOM 786 O O . CYS A 1 98 ? -8.336 -21.328 1.2 1 97.31 98 CYS A O 1
ATOM 788 N N . LEU A 1 99 ? -6.152 -21.469 1.656 1 96.25 99 LEU A N 1
ATOM 789 C CA . LEU A 1 99 ? -6.391 -22.062 2.967 1 96.25 99 LEU A CA 1
ATOM 790 C C . LEU A 1 99 ? -7.09 -21.078 3.893 1 96.25 99 LEU A C 1
ATOM 792 O O . LEU A 1 99 ? -8.047 -21.438 4.586 1 96.25 99 LEU A O 1
ATOM 796 N N . ILE A 1 100 ? -6.66 -19.859 3.893 1 95.25 100 ILE A N 1
ATOM 797 C CA . ILE A 1 100 ? -7.188 -18.828 4.777 1 95.25 100 ILE A CA 1
ATOM 798 C C . ILE A 1 100 ? -8.633 -18.531 4.406 1 95.25 100 ILE A C 1
ATOM 800 O O . ILE A 1 100 ? -9.477 -18.297 5.281 1 95.25 100 ILE A O 1
ATOM 804 N N . LEU A 1 101 ? -8.914 -18.578 3.131 1 95 101 LEU A N 1
ATOM 805 C CA . LEU A 1 101 ? -10.242 -18.203 2.654 1 95 101 LEU A CA 1
ATOM 806 C C . LEU A 1 101 ? -11.125 -19.438 2.506 1 95 101 LEU A C 1
ATOM 808 O O . LEU A 1 101 ? -12.172 -19.391 1.857 1 95 101 LEU A O 1
ATOM 812 N N . HIS A 1 102 ? -10.672 -20.5 2.951 1 93.44 102 HIS A N 1
ATOM 813 C CA . HIS A 1 102 ? -11.438 -21.75 2.951 1 93.44 102 HIS A CA 1
ATOM 814 C C . HIS A 1 102 ? -11.852 -22.141 1.538 1 93.44 102 HIS A C 1
ATOM 816 O O . HIS A 1 102 ? -13.016 -22.469 1.299 1 93.44 102 HIS A O 1
ATOM 822 N N . LYS A 1 103 ? -10.961 -21.953 0.652 1 91.5 103 LYS A N 1
ATOM 823 C CA . LYS A 1 103 ? -11.062 -22.375 -0.743 1 91.5 103 LYS A CA 1
ATOM 824 C C . LYS A 1 103 ? -12.055 -21.5 -1.508 1 91.5 103 LYS A C 1
ATOM 826 O O . LYS A 1 103 ? -12.453 -21.844 -2.625 1 91.5 103 LYS A O 1
ATOM 831 N N . ASN A 1 104 ? -12.547 -20.453 -0.889 1 93.62 104 ASN A N 1
ATOM 832 C CA . ASN A 1 104 ? -13.383 -19.484 -1.57 1 93.62 104 ASN A CA 1
ATOM 833 C C . ASN A 1 104 ? -12.594 -18.219 -1.929 1 93.62 104 ASN A C 1
ATOM 835 O O . ASN A 1 104 ? -12.789 -17.172 -1.325 1 93.62 104 ASN A O 1
ATOM 839 N N . VAL A 1 105 ? -11.797 -18.359 -2.99 1 96.44 105 VAL A N 1
ATOM 840 C CA . VAL A 1 105 ? -10.898 -17.281 -3.402 1 96.44 105 VAL A CA 1
ATOM 841 C C . VAL A 1 105 ? -11.602 -16.391 -4.418 1 96.44 105 VAL A C 1
ATOM 843 O O . VAL A 1 105 ? -11.32 -16.453 -5.617 1 96.44 105 VAL A O 1
ATOM 846 N N . GLU A 1 106 ? -12.555 -15.617 -3.938 1 97 106 GLU A N 1
ATOM 847 C CA . GLU A 1 106 ? -13.289 -14.633 -4.727 1 97 106 GLU A CA 1
ATOM 848 C C . GLU A 1 106 ? -12.945 -13.211 -4.293 1 97 106 GLU A C 1
ATOM 850 O O . GLU A 1 106 ? -12.523 -12.984 -3.154 1 97 106 GLU A O 1
ATOM 855 N N . LYS A 1 107 ? -13.141 -12.32 -5.176 1 95.12 107 LYS A N 1
ATOM 856 C CA . LYS A 1 107 ? -12.766 -10.93 -4.969 1 95.12 107 LYS A CA 1
ATOM 857 C C . LYS A 1 107 ? -13.328 -10.398 -3.65 1 95.12 107 LYS A C 1
ATOM 859 O O . LYS A 1 107 ? -12.578 -9.875 -2.82 1 95.12 107 LYS A O 1
ATOM 864 N N . ARG A 1 108 ? -14.664 -10.547 -3.439 1 94.38 108 ARG A N 1
ATOM 865 C CA . ARG A 1 108 ? -15.297 -10.008 -2.24 1 94.38 108 ARG A CA 1
ATOM 866 C C . ARG A 1 108 ? -14.695 -10.617 -0.979 1 94.38 108 ARG A C 1
ATOM 868 O O . ARG A 1 108 ? -14.359 -9.891 -0.036 1 94.38 108 ARG A O 1
ATOM 875 N N . ASN A 1 109 ? -14.539 -11.914 -1.011 1 95.62 109 ASN A N 1
ATOM 876 C CA . ASN A 1 109 ? -13.969 -12.602 0.143 1 95.62 109 ASN A CA 1
ATOM 877 C C . ASN A 1 109 ? -12.531 -12.18 0.4 1 95.62 109 ASN A C 1
ATOM 879 O O . ASN A 1 109 ? -12.117 -12.016 1.552 1 95.62 109 ASN A O 1
ATOM 883 N N . LEU A 1 110 ? -11.742 -12 -0.631 1 95.38 110 LEU A N 1
ATOM 884 C CA . LEU A 1 110 ? -10.359 -11.539 -0.506 1 95.38 110 LEU A CA 1
ATOM 885 C C . LEU A 1 110 ? -10.305 -10.148 0.122 1 95.38 110 LEU A C 1
ATOM 887 O O . LEU A 1 110 ? -9.531 -9.914 1.047 1 95.38 110 LEU A O 1
ATOM 891 N N . ILE A 1 111 ? -11.141 -9.234 -0.361 1 92.69 111 ILE A N 1
ATOM 892 C CA . ILE A 1 111 ? -11.188 -7.859 0.135 1 92.69 111 ILE A CA 1
ATOM 893 C C . ILE A 1 111 ? -11.547 -7.859 1.618 1 92.69 111 ILE A C 1
ATOM 895 O O . ILE A 1 111 ? -10.938 -7.145 2.414 1 92.69 111 ILE A O 1
ATOM 899 N N . ASP A 1 112 ? -12.508 -8.703 1.998 1 91.56 112 ASP A N 1
ATOM 900 C CA . ASP A 1 112 ? -12.977 -8.789 3.379 1 91.56 112 ASP A CA 1
ATOM 901 C C . ASP A 1 112 ? -11.867 -9.297 4.301 1 91.56 112 ASP A C 1
ATOM 903 O O . ASP A 1 112 ? -11.93 -9.109 5.52 1 91.56 112 ASP A O 1
ATOM 907 N N . ASN A 1 113 ? -10.859 -9.898 3.709 1 91.19 113 ASN A N 1
ATOM 908 C CA . ASN A 1 113 ? -9.781 -10.484 4.504 1 91.19 113 ASN A CA 1
ATOM 909 C C . ASN A 1 113 ? -8.422 -9.914 4.102 1 91.19 113 ASN A C 1
ATOM 911 O O . ASN A 1 113 ? -7.406 -10.609 4.188 1 91.19 113 ASN A O 1
ATOM 915 N N . LEU A 1 114 ? -8.422 -8.766 3.584 1 91.5 114 LEU A N 1
ATOM 916 C CA . LEU A 1 114 ? -7.211 -8.164 3.021 1 91.5 114 LEU A CA 1
ATOM 917 C C . LEU A 1 114 ? -6.117 -8.055 4.078 1 91.5 114 LEU A C 1
ATOM 919 O O . LEU A 1 114 ? -4.938 -8.258 3.775 1 91.5 114 LEU A O 1
ATOM 923 N N . ASP A 1 115 ? -6.484 -7.824 5.359 1 89.88 115 ASP A N 1
ATOM 924 C CA . ASP A 1 115 ? -5.508 -7.746 6.438 1 89.88 115 ASP A CA 1
ATOM 925 C C . ASP A 1 115 ? -4.754 -9.062 6.594 1 89.88 115 ASP A C 1
ATOM 927 O O . ASP A 1 115 ? -3.527 -9.07 6.723 1 89.88 115 ASP A O 1
ATOM 931 N N . ALA A 1 116 ? -5.484 -10.117 6.582 1 93.06 116 ALA A N 1
ATOM 932 C CA . ALA A 1 116 ? -4.879 -11.445 6.695 1 93.06 116 ALA A CA 1
ATOM 933 C C . ALA A 1 116 ? -3.994 -11.75 5.488 1 93.06 116 ALA A C 1
ATOM 935 O O . ALA A 1 116 ? -2.92 -12.336 5.633 1 93.06 116 ALA A O 1
ATOM 936 N N . ILE A 1 117 ? -4.426 -11.344 4.316 1 95.56 117 ILE A N 1
ATOM 937 C CA . ILE A 1 117 ? -3.686 -11.594 3.086 1 95.56 117 ILE A CA 1
ATOM 938 C C . ILE A 1 117 ? -2.355 -10.844 3.125 1 95.56 117 ILE A C 1
ATOM 940 O O . ILE A 1 117 ? -1.319 -11.383 2.732 1 95.56 117 ILE A O 1
ATOM 944 N N . MET A 1 118 ? -2.412 -9.672 3.633 1 95.12 118 MET A N 1
ATOM 945 C CA . MET A 1 118 ? -1.193 -8.875 3.752 1 95.12 118 MET A CA 1
ATOM 946 C C . MET A 1 118 ? -0.211 -9.523 4.719 1 95.12 118 MET A C 1
ATOM 948 O O . MET A 1 118 ? 0.998 -9.523 4.48 1 95.12 118 MET A O 1
ATOM 952 N N . LEU A 1 119 ? -0.72 -10.102 5.789 1 94.75 119 LEU A N 1
ATOM 953 C CA . LEU A 1 119 ? 0.125 -10.805 6.742 1 94.75 119 LEU A CA 1
ATOM 954 C C . LEU A 1 119 ? 0.752 -12.039 6.105 1 94.75 119 LEU A C 1
ATOM 956 O O . LEU A 1 119 ? 1.915 -12.359 6.367 1 94.75 119 LEU A O 1
ATOM 960 N N . VAL A 1 120 ? -0.056 -12.742 5.277 1 96.56 120 VAL A N 1
ATOM 961 C CA . VAL A 1 120 ? 0.452 -13.891 4.539 1 96.56 120 VAL A CA 1
ATOM 962 C C . VAL A 1 120 ? 1.687 -13.484 3.736 1 96.56 120 VAL A C 1
ATOM 964 O O . VAL A 1 120 ? 2.727 -14.148 3.807 1 96.56 120 VAL A O 1
ATOM 967 N N . ILE A 1 121 ? 1.583 -12.383 3.014 1 97.5 121 ILE A N 1
ATOM 968 C CA . ILE A 1 121 ? 2.656 -11.93 2.137 1 97.5 121 ILE A CA 1
ATOM 969 C C . ILE A 1 121 ? 3.883 -11.562 2.971 1 97.5 121 ILE A C 1
ATOM 971 O O . ILE A 1 121 ? 5.012 -11.883 2.6 1 97.5 121 ILE A O 1
ATOM 975 N N . ASP A 1 122 ? 3.67 -11.016 4.156 1 96.25 122 ASP A N 1
ATOM 976 C CA . ASP A 1 122 ? 4.762 -10.641 5.051 1 96.25 122 ASP A CA 1
ATOM 977 C C . ASP A 1 122 ? 5.512 -11.867 5.555 1 96.25 122 ASP A C 1
ATOM 979 O O . ASP A 1 122 ? 6.719 -11.805 5.809 1 96.25 122 ASP A O 1
ATOM 983 N N . GLU A 1 123 ? 4.777 -12.906 5.75 1 96.5 123 GLU A N 1
ATOM 984 C CA . GLU A 1 123 ? 5.395 -14.133 6.246 1 96.5 123 GLU A CA 1
ATOM 985 C C . GLU A 1 123 ? 6.203 -14.828 5.148 1 96.5 123 GLU A C 1
ATOM 987 O O . GLU A 1 123 ? 7.145 -15.562 5.438 1 96.5 123 GLU A O 1
ATOM 992 N N . ILE A 1 124 ? 5.828 -14.523 3.928 1 98.06 124 ILE A N 1
ATOM 993 C CA . ILE A 1 124 ? 6.453 -15.227 2.812 1 98.06 124 ILE A CA 1
ATOM 994 C C . ILE A 1 124 ? 7.684 -14.445 2.34 1 98.06 124 ILE A C 1
ATOM 996 O O . ILE A 1 124 ? 8.734 -15.039 2.072 1 98.06 124 ILE A O 1
ATOM 1000 N N . VAL A 1 125 ? 7.57 -13.094 2.238 1 97.44 125 VAL A N 1
ATOM 1001 C CA . VAL A 1 125 ? 8.633 -12.281 1.658 1 97.44 125 VAL A CA 1
ATOM 1002 C C . VAL A 1 125 ? 8.859 -11.0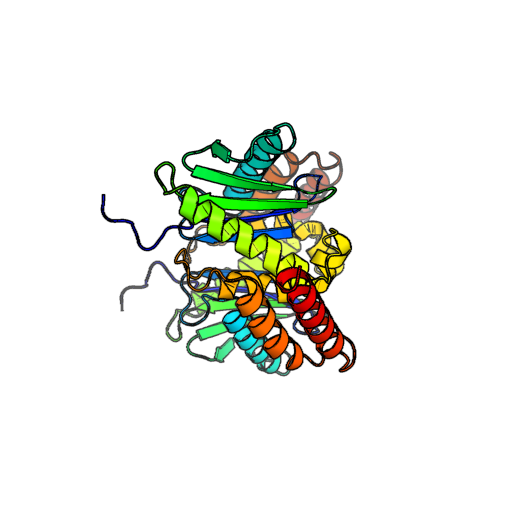39 2.514 1 97.44 125 VAL A C 1
ATOM 1004 O O . VAL A 1 125 ? 7.898 -10.391 2.943 1 97.44 125 VAL A O 1
ATOM 1007 N N . ASP A 1 126 ? 10.094 -10.734 2.768 1 94.88 126 ASP A N 1
ATOM 1008 C CA . ASP A 1 126 ? 10.484 -9.477 3.391 1 94.88 126 ASP A CA 1
ATOM 1009 C C . ASP A 1 126 ? 11.625 -8.805 2.619 1 94.88 126 ASP A C 1
ATOM 1011 O O . ASP A 1 126 ? 12.711 -9.375 2.492 1 94.88 126 ASP A O 1
ATOM 1015 N N . LYS A 1 127 ? 11.328 -7.598 2.098 1 92.56 127 LYS A N 1
ATOM 1016 C CA . LYS A 1 127 ? 12.289 -6.801 1.35 1 92.56 127 LYS A CA 1
ATOM 1017 C C . LYS A 1 127 ? 12.859 -7.586 0.173 1 92.56 127 LYS A C 1
ATOM 1019 O O . LYS A 1 127 ? 14.055 -7.492 -0.124 1 92.56 127 LYS A O 1
ATOM 1024 N N . GLY A 1 128 ? 11.977 -8.508 -0.323 1 95.75 128 GLY A N 1
ATOM 1025 C CA . GLY A 1 128 ? 12.359 -9.25 -1.517 1 95.75 128 GLY A CA 1
ATOM 1026 C C . GLY A 1 128 ? 13.023 -10.578 -1.211 1 95.75 128 GLY A C 1
ATOM 1027 O O . GLY A 1 128 ? 13.391 -11.312 -2.125 1 95.75 128 GLY A O 1
ATOM 1028 N N . ILE A 1 129 ? 13.25 -10.883 0.013 1 96.5 129 ILE A N 1
ATOM 1029 C CA . ILE A 1 129 ? 13.867 -12.125 0.445 1 96.5 129 ILE A CA 1
ATOM 1030 C C . ILE A 1 129 ? 12.789 -13.133 0.835 1 96.5 129 ILE A C 1
ATOM 1032 O O . ILE A 1 129 ? 11.852 -12.797 1.564 1 96.5 129 ILE A O 1
ATOM 1036 N N . ILE A 1 130 ? 12.906 -14.328 0.361 1 97.31 130 ILE A N 1
ATOM 1037 C CA . ILE A 1 130 ? 11.945 -15.375 0.687 1 97.31 130 ILE A CA 1
ATOM 1038 C C . ILE A 1 130 ? 12.211 -15.906 2.094 1 97.31 130 ILE A C 1
ATOM 1040 O O . ILE A 1 130 ? 13.312 -16.375 2.387 1 97.31 130 ILE A O 1
ATOM 1044 N N . LEU A 1 131 ? 11.266 -15.836 2.922 1 96.88 131 LEU A N 1
ATOM 1045 C CA . LEU A 1 131 ? 11.406 -16.25 4.316 1 96.88 131 LEU A CA 1
ATOM 1046 C C . LEU A 1 131 ? 10.852 -17.656 4.531 1 96.88 131 LEU A C 1
ATOM 1048 O O . LEU A 1 131 ? 11.516 -18.5 5.117 1 96.88 131 LEU A O 1
ATOM 1052 N N . GLU A 1 132 ? 9.602 -17.922 4.176 1 95.19 132 GLU A N 1
ATOM 1053 C CA . GLU A 1 132 ? 8.867 -19.172 4.309 1 95.19 132 GLU A CA 1
ATOM 1054 C C . GLU A 1 132 ? 8.008 -19.453 3.074 1 95.19 132 GLU A C 1
ATOM 1056 O O . GLU A 1 132 ? 7.34 -18.547 2.566 1 95.19 132 GLU A O 1
ATOM 1061 N N . ALA A 1 133 ? 8.203 -20.688 2.564 1 93.88 133 ALA A N 1
ATOM 1062 C CA . ALA A 1 133 ? 7.43 -21 1.367 1 93.88 133 ALA A CA 1
ATOM 1063 C C . ALA A 1 133 ? 6.668 -22.312 1.539 1 93.88 133 ALA A C 1
ATOM 1065 O O . ALA A 1 133 ? 6.66 -23.156 0.639 1 93.88 133 ALA A O 1
ATOM 1066 N N . ASP A 1 134 ? 6.082 -22.484 2.689 1 97.12 134 ASP A N 1
ATOM 1067 C CA . ASP A 1 134 ? 5.148 -23.562 2.965 1 97.12 134 ASP A CA 1
ATOM 1068 C C . ASP A 1 134 ? 3.766 -23.031 3.32 1 97.12 134 ASP A C 1
ATOM 1070 O O . ASP A 1 134 ? 3.572 -22.469 4.402 1 97.12 134 ASP A O 1
ATOM 1074 N N . PRO A 1 135 ? 2.869 -23.344 2.467 1 97.69 135 PRO A N 1
ATOM 1075 C CA . PRO A 1 135 ? 1.541 -22.75 2.639 1 97.69 135 PRO A CA 1
ATOM 1076 C C . PRO A 1 135 ? 0.898 -23.125 3.973 1 97.69 135 PRO A C 1
ATOM 1078 O O . PRO A 1 135 ? 0.248 -22.281 4.602 1 97.69 135 PRO A O 1
ATOM 1081 N N . GLU A 1 136 ? 1.059 -24.359 4.398 1 95.88 136 GLU A N 1
ATOM 1082 C CA . GLU A 1 136 ? 0.451 -24.781 5.652 1 95.88 136 GLU A CA 1
ATOM 1083 C C . GLU A 1 136 ? 1.06 -24.047 6.844 1 95.88 136 GLU A C 1
ATOM 1085 O O . GLU A 1 136 ? 0.345 -23.656 7.77 1 95.88 136 GLU A O 1
ATOM 1090 N N . ALA A 1 137 ? 2.311 -23.953 6.809 1 96.19 137 ALA A N 1
ATOM 1091 C CA . ALA A 1 137 ? 2.996 -23.219 7.867 1 96.19 137 ALA A CA 1
ATOM 1092 C C . ALA A 1 137 ? 2.547 -21.766 7.902 1 96.19 137 ALA A C 1
ATOM 1094 O O . ALA A 1 137 ? 2.318 -21.203 8.977 1 96.19 137 ALA A O 1
ATOM 1095 N N . ILE A 1 138 ? 2.42 -21.125 6.766 1 96.62 138 ILE A N 1
ATOM 1096 C CA . ILE A 1 138 ? 2.012 -19.734 6.637 1 96.62 138 ILE A CA 1
ATOM 1097 C C . ILE A 1 138 ? 0.598 -19.547 7.188 1 96.62 138 ILE A C 1
ATOM 1099 O O . ILE A 1 138 ? 0.345 -18.656 7.988 1 96.62 138 ILE A O 1
ATOM 1103 N N . ALA A 1 139 ? -0.307 -20.422 6.734 1 94.5 139 ALA A N 1
ATOM 1104 C CA . ALA A 1 139 ? -1.697 -20.344 7.172 1 94.5 139 ALA A CA 1
ATOM 1105 C C . ALA A 1 139 ? -1.804 -20.484 8.688 1 94.5 139 ALA A C 1
ATOM 1107 O O . ALA A 1 139 ? -2.594 -19.797 9.336 1 94.5 139 ALA A O 1
ATOM 1108 N N . HIS A 1 140 ? -1.007 -21.344 9.211 1 92.75 140 HIS A N 1
ATOM 1109 C CA . HIS A 1 140 ? -0.99 -21.562 10.648 1 92.75 140 HIS A CA 1
ATOM 1110 C C . HIS A 1 140 ? -0.515 -20.312 11.383 1 92.75 140 HIS A C 1
ATOM 1112 O O . HIS A 1 140 ? -1.127 -19.891 12.375 1 92.75 140 HIS A O 1
ATOM 1118 N N . LYS A 1 141 ? 0.552 -19.75 10.953 1 92.31 141 LYS A N 1
ATOM 1119 C CA . LYS A 1 141 ? 1.108 -18.547 11.562 1 92.31 141 LYS A CA 1
ATOM 1120 C C . LYS A 1 141 ? 0.094 -17.406 11.547 1 92.31 141 LYS A C 1
ATOM 1122 O O . LYS A 1 141 ? -0.063 -16.703 12.547 1 92.31 141 LYS A O 1
ATOM 1127 N N . VAL A 1 142 ? -0.555 -17.219 10.406 1 92.5 142 VAL A N 1
ATOM 1128 C CA . VAL A 1 142 ? -1.476 -16.094 10.219 1 92.5 142 VAL A CA 1
ATOM 1129 C C . VAL A 1 142 ? -2.736 -16.328 11.047 1 92.5 142 VAL A C 1
ATOM 1131 O O . VAL A 1 142 ? -3.314 -15.375 11.578 1 92.5 142 VAL A O 1
ATOM 1134 N N . SER A 1 143 ? -3.176 -17.516 11.195 1 87 143 SER A N 1
ATOM 1135 C CA . SER A 1 143 ? -4.359 -17.859 11.977 1 87 143 SER A CA 1
ATOM 1136 C C . SER A 1 143 ? -4.16 -17.531 13.453 1 87 143 SER A C 1
ATOM 1138 O O . SER A 1 143 ? -5.102 -17.109 14.133 1 87 143 SER A O 1
ATOM 1140 N N . ILE A 1 144 ? -3.047 -17.688 13.906 1 80.94 144 ILE A N 1
ATOM 1141 C CA . ILE A 1 144 ? -2.734 -17.391 15.297 1 80.94 144 ILE A CA 1
ATOM 1142 C C . ILE A 1 144 ? -2.748 -15.883 15.516 1 80.94 144 ILE A C 1
ATOM 1144 O O . ILE A 1 144 ? -3.258 -15.398 16.531 1 80.94 144 ILE A O 1
ATOM 1148 N N . ARG A 1 145 ? -2.256 -15.125 14.633 1 73.94 145 ARG A N 1
ATOM 1149 C CA . ARG A 1 145 ? -2.148 -13.672 14.766 1 73.94 145 ARG A CA 1
ATOM 1150 C C . ARG A 1 145 ? -3.512 -13.008 14.609 1 73.94 145 ARG A C 1
ATOM 1152 O O . ARG A 1 145 ? -3.773 -11.969 15.219 1 73.94 145 ARG A O 1
ATOM 1159 N N . SER A 1 146 ? -4.277 -13.461 13.703 1 63.75 146 SER A N 1
ATOM 1160 C CA . SER A 1 146 ? -5.617 -12.914 13.523 1 63.75 146 SER A CA 1
ATOM 1161 C C . SER A 1 146 ? -6.453 -13.07 14.789 1 63.75 146 SER A C 1
ATOM 1163 O O . SER A 1 146 ? -7.387 -12.297 15.016 1 63.75 146 SER A O 1
ATOM 1165 N N . GLU A 1 147 ? -6.289 -14.141 15.555 1 52.22 147 GLU A N 1
ATOM 1166 C CA . GLU A 1 147 ? -6.988 -14.336 16.828 1 52.22 147 GLU A CA 1
ATOM 1167 C C . GLU A 1 147 ? -6.699 -13.188 17.797 1 52.22 147 GLU A C 1
ATOM 1169 O O . GLU A 1 147 ? -7.52 -12.883 18.656 1 52.22 147 GLU A O 1
ATOM 1174 N N . ASP A 1 148 ? -5.605 -12.656 17.719 1 48.28 148 ASP A N 1
ATOM 1175 C CA . ASP A 1 148 ? -5.359 -11.516 18.594 1 48.28 148 ASP A CA 1
ATOM 1176 C C . ASP A 1 148 ? -6.148 -10.289 18.125 1 48.28 148 ASP A C 1
ATOM 1178 O O . ASP A 1 148 ? -6.168 -9.266 18.812 1 48.28 148 ASP A O 1
ATOM 1182 N N . ILE A 1 149 ? -6.555 -10.258 16.906 1 46.56 149 ILE A N 1
ATOM 1183 C CA . ILE A 1 149 ? -7.574 -9.305 16.469 1 46.56 149 ILE A CA 1
ATOM 1184 C C . ILE A 1 149 ? -8.945 -9.75 16.984 1 46.56 149 ILE A C 1
ATOM 1186 O O . ILE A 1 149 ? -9.305 -10.922 16.859 1 46.56 149 ILE A O 1
ATOM 1190 N N . PRO A 1 150 ? -9.711 -9.219 17.875 1 39.44 150 PRO A N 1
ATOM 1191 C CA . PRO A 1 150 ? -11 -9.742 18.344 1 39.44 150 PRO A CA 1
ATOM 1192 C C . PRO A 1 150 ? -11.812 -10.383 17.219 1 39.44 150 PRO A C 1
ATOM 1194 O O . PRO A 1 150 ? -12.445 -9.68 16.438 1 39.44 150 PRO A O 1
ATOM 1197 N N . ILE A 1 151 ? -11.312 -11.289 16.438 1 34.94 151 ILE A N 1
ATOM 1198 C CA . ILE A 1 151 ? -12.219 -12.039 15.57 1 34.94 151 ILE A CA 1
ATOM 1199 C C . ILE A 1 151 ? -13.414 -12.539 16.391 1 34.94 151 ILE A C 1
ATOM 1201 O O . ILE A 1 151 ? -13.25 -12.969 17.531 1 34.94 151 ILE A O 1
ATOM 1205 N N . GLY A 1 152 ? -14.594 -12.516 16.062 1 33.84 152 GLY A N 1
ATOM 1206 C CA . GLY A 1 152 ? -15.516 -13.484 16.625 1 33.84 152 GLY A CA 1
ATOM 1207 C C . GLY A 1 152 ? -14.93 -14.883 16.719 1 33.84 152 GLY A C 1
ATOM 1208 O O . GLY A 1 152 ? -14.219 -15.328 15.812 1 33.84 152 GLY A O 1
ATOM 1209 N N . GLU A 1 153 ? -14.5 -15.586 17.891 1 36.19 153 GLU A N 1
ATOM 1210 C CA . GLU A 1 153 ? -14.008 -16.859 18.406 1 36.19 153 GLU A CA 1
ATOM 1211 C C . GLU A 1 153 ? -14.258 -17.984 17.406 1 36.19 153 GLU A C 1
ATOM 1213 O O . GLU A 1 153 ? -13.477 -18.938 17.344 1 36.19 153 GLU A O 1
ATOM 1218 N N . GLN A 1 154 ? -15.391 -18.234 16.766 1 34.72 154 GLN A N 1
ATOM 1219 C CA . GLN A 1 154 ? -15.945 -19.484 16.281 1 34.72 154 GLN A CA 1
ATOM 1220 C C . GLN A 1 154 ? -15.25 -19.922 14.984 1 34.72 154 GLN A C 1
ATOM 1222 O O . GLN A 1 154 ? -15.078 -21.125 14.75 1 34.72 154 GLN A O 1
ATOM 1227 N N . SER A 1 155 ? -14.75 -19.125 14.047 1 38.12 155 SER A N 1
ATOM 1228 C CA . SER A 1 155 ? -14.617 -19.594 12.672 1 38.12 155 SER A CA 1
ATOM 1229 C C . SER A 1 155 ? -13.219 -20.125 12.398 1 38.12 155 SER A C 1
ATOM 1231 O O . SER A 1 155 ? -13.047 -21.031 11.578 1 38.12 155 SER A O 1
ATOM 1233 N N . VAL A 1 156 ? -12.203 -19.734 13.086 1 39.62 156 VAL A N 1
ATOM 1234 C CA . VAL A 1 156 ? -10.867 -20.109 12.656 1 39.62 156 VAL A CA 1
ATOM 1235 C C . VAL A 1 156 ? -10.531 -21.516 13.18 1 39.62 156 VAL A C 1
ATOM 1237 O O . VAL A 1 156 ? -10 -22.344 12.453 1 39.62 156 VAL A O 1
ATOM 1240 N N . SER A 1 157 ? -10.766 -21.812 14.391 1 42.16 157 SER A N 1
ATOM 1241 C CA . SER A 1 157 ? -10.484 -23.109 14.977 1 42.16 157 SER A CA 1
ATOM 1242 C C . SER A 1 157 ? -11.102 -24.234 14.148 1 42.16 157 SER A C 1
ATOM 1244 O O . SER A 1 157 ? -10.477 -25.281 13.953 1 42.16 157 SER A O 1
ATOM 1246 N N . GLN A 1 158 ? -12.18 -23.969 13.602 1 44.12 158 GLN A N 1
ATOM 1247 C CA . GLN A 1 158 ? -12.914 -24.984 12.852 1 44.12 158 GLN A CA 1
ATOM 1248 C C . GLN A 1 158 ? -12.305 -25.203 11.469 1 44.12 158 GLN A C 1
ATOM 1250 O O . GLN A 1 158 ? -12.188 -26.344 11.008 1 44.12 158 GLN A O 1
ATOM 1255 N N . VAL A 1 159 ? -11.719 -24.125 10.922 1 40.19 159 VAL A N 1
ATOM 1256 C CA . VAL A 1 159 ? -11.234 -24.25 9.547 1 40.19 159 VAL A CA 1
ATOM 1257 C C . VAL A 1 159 ? -9.906 -25 9.531 1 40.19 159 VAL A C 1
ATOM 1259 O O . VAL A 1 159 ? -9.688 -25.875 8.695 1 40.19 159 VAL A O 1
ATOM 1262 N N . LEU A 1 160 ? -9.094 -24.703 10.438 1 43.31 160 LEU A N 1
ATOM 1263 C CA . LEU A 1 160 ? -7.812 -25.406 10.492 1 43.31 160 LEU A CA 1
ATOM 1264 C C . LEU A 1 160 ? -8.016 -26.906 10.75 1 43.31 160 LEU A C 1
ATOM 1266 O O . LEU A 1 160 ? -7.32 -27.734 10.172 1 43.31 160 LEU A O 1
ATOM 1270 N N . GLN A 1 161 ? -8.922 -27.125 11.602 1 47.81 161 GLN A N 1
ATOM 1271 C CA . GLN A 1 161 ? -9.219 -28.531 11.875 1 47.81 161 GLN A CA 1
ATOM 1272 C C . GLN A 1 161 ? -9.672 -29.25 10.609 1 47.81 161 GLN A C 1
ATOM 1274 O O . GLN A 1 161 ? -9.25 -30.391 10.344 1 47.81 161 GLN A O 1
ATOM 1279 N N . THR A 1 162 ? -10.477 -28.562 9.914 1 47.5 162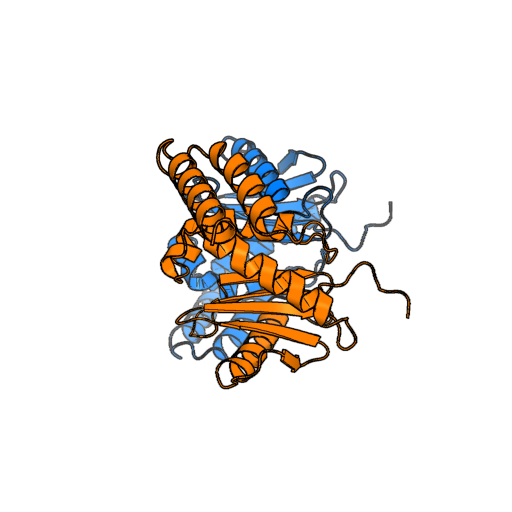 THR A N 1
ATOM 1280 C CA . THR A 1 162 ? -11.016 -29.219 8.734 1 47.5 162 THR A CA 1
ATOM 1281 C C . THR A 1 162 ? -9.93 -29.438 7.684 1 47.5 162 THR A C 1
ATOM 1283 O O . THR A 1 162 ? -9.891 -30.469 7.02 1 47.5 162 THR A O 1
ATOM 1286 N N . ALA A 1 163 ? -9.016 -28.453 7.516 1 43.5 163 ALA A N 1
ATOM 1287 C CA . ALA A 1 163 ? -7.938 -28.594 6.535 1 43.5 163 ALA A CA 1
ATOM 1288 C C . ALA A 1 163 ? -6.984 -29.719 6.934 1 43.5 163 ALA A C 1
ATOM 1290 O O . ALA A 1 163 ? -6.539 -30.5 6.086 1 43.5 163 ALA A O 1
ATOM 1291 N N . LYS A 1 164 ? -6.691 -29.859 8.141 1 45.38 164 LYS A N 1
ATOM 1292 C CA . LYS A 1 164 ? -5.887 -30.969 8.648 1 45.38 164 LYS A CA 1
ATOM 1293 C C . LYS A 1 164 ? -6.535 -32.312 8.336 1 45.38 164 LYS A C 1
ATOM 1295 O O . LYS A 1 164 ? -5.848 -33.25 7.949 1 45.38 164 LYS A O 1
ATOM 1300 N N . GLU A 1 165 ? -7.77 -32.312 8.547 1 47.62 165 GLU A N 1
ATOM 1301 C CA . GLU A 1 165 ? -8.484 -33.562 8.305 1 47.62 165 GLU A CA 1
ATOM 1302 C C . GLU A 1 165 ? -8.453 -33.938 6.82 1 47.62 165 GLU A C 1
ATOM 1304 O O . GLU A 1 165 ? -8.273 -35.094 6.465 1 47.62 165 GLU A O 1
ATOM 1309 N N . GLN A 1 166 ? -8.516 -32.844 6.066 1 44.47 166 GLN A N 1
ATOM 1310 C CA . GLN A 1 166 ? -8.547 -33.125 4.641 1 44.47 166 GLN A CA 1
ATOM 1311 C C . GLN A 1 166 ? -7.18 -33.562 4.137 1 44.47 166 GLN A C 1
ATOM 1313 O O . GLN A 1 166 ? -7.078 -34.469 3.291 1 44.47 166 GLN A O 1
ATOM 1318 N N . LEU A 1 167 ? -6.176 -32.969 4.613 1 41.94 167 LEU A N 1
ATOM 1319 C CA . LEU A 1 167 ? -4.832 -33.406 4.246 1 41.94 167 LEU A CA 1
ATOM 1320 C C . LEU A 1 167 ? -4.57 -34.844 4.715 1 41.94 167 LEU A C 1
ATOM 1322 O O . LEU A 1 167 ? -3.941 -35.625 4.004 1 41.94 167 LEU A O 1
ATOM 1326 N N . LYS A 1 168 ? -5.07 -35.219 5.867 1 43.03 168 LYS A N 1
ATOM 1327 C CA . LYS A 1 168 ? -4.93 -36.562 6.352 1 43.03 168 LYS A CA 1
ATOM 1328 C C . LYS A 1 168 ? -5.555 -37.562 5.375 1 43.03 168 LYS A C 1
ATOM 1330 O O . LYS A 1 168 ? -4.969 -38.625 5.086 1 43.03 168 LYS A O 1
ATOM 1335 N N . TRP A 1 169 ? -6.645 -37.156 4.914 1 45.88 169 TRP A N 1
ATOM 1336 C CA . TRP A 1 169 ? -7.316 -38.094 4.02 1 45.88 169 TRP A CA 1
ATOM 1337 C C . TRP A 1 169 ? -6.559 -38.25 2.701 1 45.88 169 TRP A C 1
ATOM 1339 O O . TRP A 1 169 ? -6.438 -39.344 2.156 1 45.88 169 TRP A O 1
ATOM 1349 N N . SER A 1 170 ? -5.996 -37.156 2.264 1 43.78 170 SER A N 1
ATOM 1350 C CA . SER A 1 170 ? -5.336 -37.219 0.964 1 43.78 170 SER A CA 1
ATOM 1351 C C . SER A 1 170 ? -4.043 -38.031 1.052 1 43.78 170 SER A C 1
ATOM 1353 O O . SER A 1 170 ? -3.646 -38.688 0.083 1 43.78 170 SER A O 1
ATOM 1355 N N . LEU A 1 171 ? -3.432 -37.938 2.121 1 45.22 171 LEU A N 1
ATOM 1356 C CA . LEU A 1 171 ? -2.211 -38.719 2.303 1 45.22 171 LEU A CA 1
ATOM 1357 C C . LEU A 1 171 ? -2.535 -40.188 2.486 1 45.22 171 LEU A C 1
ATOM 1359 O O . LEU A 1 171 ? -1.676 -41.062 2.275 1 45.22 171 LEU A O 1
ATOM 1363 N N . LEU A 1 172 ? -3.666 -40.406 2.936 1 46.56 172 LEU A N 1
ATOM 1364 C CA . LEU A 1 172 ? -4.012 -41.812 3.162 1 46.56 172 LEU A CA 1
ATOM 1365 C C . LEU A 1 172 ? -4.57 -42.438 1.893 1 46.56 172 LEU A C 1
ATOM 1367 O O . LEU A 1 172 ? -4.762 -43.656 1.834 1 46.56 172 LEU A O 1
ATOM 1371 N N . LYS A 1 173 ? -4.703 -41.656 0.84 1 42.69 173 LYS A N 1
ATOM 1372 C CA . LYS A 1 173 ? -5.02 -42.344 -0.415 1 42.69 173 LYS A CA 1
ATOM 1373 C C . LYS A 1 173 ? -3.756 -42.594 -1.231 1 42.69 173 LYS A C 1
ATOM 1375 O O . LYS A 1 173 ? -2.775 -41.875 -1.121 1 42.69 173 LYS A O 1
ATOM 1380 N N . MET B 1 1 ? 24.656 18.125 11.812 1 38.25 1 MET B N 1
ATOM 1381 C CA . MET B 1 1 ? 24.219 16.906 11.141 1 38.25 1 MET B CA 1
ATOM 1382 C C . MET B 1 1 ? 23.641 17.203 9.766 1 38.25 1 MET B C 1
ATOM 1384 O O . MET B 1 1 ? 22.922 18.188 9.594 1 38.25 1 MET B O 1
ATOM 1388 N N . GLU B 1 2 ? 24.234 17.062 8.711 1 47.75 2 GLU B N 1
ATOM 1389 C CA . GLU B 1 2 ? 23.844 17.469 7.359 1 47.75 2 GLU B CA 1
ATOM 1390 C C . GLU B 1 2 ? 22.406 17.031 7.047 1 47.75 2 GLU B C 1
ATOM 1392 O O . GLU B 1 2 ? 22 15.938 7.418 1 47.75 2 GLU B O 1
ATOM 1397 N N . PRO B 1 3 ? 21.547 18.016 6.82 1 56.06 3 PRO B N 1
ATOM 1398 C CA . PRO B 1 3 ? 20.141 17.688 6.59 1 56.06 3 PRO B CA 1
ATOM 1399 C C . PRO B 1 3 ? 19.969 16.547 5.59 1 56.06 3 PRO B C 1
ATOM 1401 O O . PRO B 1 3 ? 20.578 16.547 4.523 1 56.06 3 PRO B O 1
ATOM 1404 N N . SER B 1 4 ? 19.781 15.273 6.062 1 68.06 4 SER B N 1
ATOM 1405 C CA . SER B 1 4 ? 19.547 14.133 5.188 1 68.06 4 SER B CA 1
ATOM 1406 C C . SER B 1 4 ? 18.453 14.43 4.164 1 68.06 4 SER B C 1
ATOM 1408 O O . SER B 1 4 ? 17.531 15.195 4.441 1 68.06 4 SER B O 1
ATOM 1410 N N . MET B 1 5 ? 18.766 14.289 2.9 1 84.12 5 MET B N 1
ATOM 1411 C CA . MET B 1 5 ? 17.797 14.445 1.817 1 84.12 5 MET B CA 1
ATOM 1412 C C . MET B 1 5 ? 16.594 13.539 2.035 1 84.12 5 MET B C 1
ATOM 1414 O O . MET B 1 5 ? 15.523 13.773 1.461 1 84.12 5 MET B O 1
ATOM 1418 N N . TYR B 1 6 ? 16.688 12.609 2.994 1 92.06 6 TYR B N 1
ATOM 1419 C CA . TYR B 1 6 ? 15.617 11.648 3.271 1 92.06 6 TYR B CA 1
ATOM 1420 C C . TYR B 1 6 ? 14.867 12.023 4.539 1 92.06 6 TYR B C 1
ATOM 1422 O O . TYR B 1 6 ? 14.984 11.352 5.562 1 92.06 6 TYR B O 1
ATOM 1430 N N . THR B 1 7 ? 14.039 13.062 4.387 1 94.5 7 THR B N 1
ATOM 1431 C CA . THR B 1 7 ? 13.383 13.742 5.496 1 94.5 7 THR B CA 1
ATOM 1432 C C . THR B 1 7 ? 12.148 12.977 5.949 1 94.5 7 THR B C 1
ATOM 1434 O O . THR B 1 7 ? 11.883 12.867 7.148 1 94.5 7 THR B O 1
ATOM 1437 N N . VAL B 1 8 ? 11.445 12.445 4.992 1 98 8 VAL B N 1
ATOM 1438 C CA . VAL B 1 8 ? 10.156 11.844 5.301 1 98 8 VAL B CA 1
ATOM 1439 C C . VAL B 1 8 ? 10.305 10.328 5.441 1 98 8 VAL B C 1
ATOM 1441 O O . VAL B 1 8 ? 10.875 9.672 4.562 1 98 8 VAL B O 1
ATOM 1444 N N . LYS B 1 9 ? 9.812 9.773 6.496 1 98.19 9 LYS B N 1
ATOM 1445 C CA . LYS B 1 9 ? 9.883 8.336 6.73 1 98.19 9 LYS B CA 1
ATOM 1446 C C . LYS B 1 9 ? 8.531 7.664 6.473 1 98.19 9 LYS B C 1
ATOM 1448 O O . LYS B 1 9 ? 8.453 6.441 6.348 1 98.19 9 LYS B O 1
ATOM 1453 N N . GLY B 1 10 ? 7.48 8.5 6.41 1 98.25 10 GLY B N 1
ATOM 1454 C CA . GLY B 1 10 ? 6.195 7.898 6.074 1 98.25 10 GLY B CA 1
ATOM 1455 C C . GLY B 1 10 ? 5.066 8.906 6.016 1 98.25 10 GLY B C 1
ATOM 1456 O O . GLY B 1 10 ? 5.164 9.992 6.598 1 98.25 10 GLY B O 1
ATOM 1457 N N . ILE B 1 11 ? 4.062 8.594 5.293 1 98.62 11 ILE B N 1
ATOM 1458 C CA . ILE B 1 11 ? 2.781 9.289 5.242 1 98.62 11 ILE B CA 1
ATOM 1459 C C . ILE B 1 11 ? 1.641 8.289 5.406 1 98.62 11 ILE B C 1
ATOM 1461 O O . ILE B 1 11 ? 1.671 7.199 4.824 1 98.62 11 ILE B O 1
ATOM 1465 N N . ALA B 1 12 ? 0.702 8.648 6.238 1 98.56 12 ALA B N 1
ATOM 1466 C CA . ALA B 1 12 ? -0.426 7.742 6.449 1 98.56 12 ALA B CA 1
ATOM 1467 C C . ALA B 1 12 ? -1.727 8.523 6.625 1 98.56 12 ALA B C 1
ATOM 1469 O O . ALA B 1 12 ? -1.716 9.664 7.094 1 98.56 12 ALA B O 1
ATOM 1470 N N . ILE B 1 13 ? -2.793 7.902 6.211 1 98.62 13 ILE B N 1
ATOM 1471 C CA . ILE B 1 13 ? -4.145 8.406 6.441 1 98.62 13 ILE B CA 1
ATOM 1472 C C . ILE B 1 13 ? -4.988 7.316 7.105 1 98.62 13 ILE B C 1
ATOM 1474 O O . ILE B 1 13 ? -5.129 6.215 6.57 1 98.62 13 ILE B O 1
ATOM 1478 N N . LEU B 1 14 ? -5.488 7.629 8.289 1 97.94 14 LEU B N 1
ATOM 1479 C CA . LEU B 1 14 ? -6.352 6.715 9.023 1 97.94 14 LEU B CA 1
ATOM 1480 C C . LEU B 1 14 ? -7.75 7.301 9.195 1 97.94 14 LEU B C 1
ATOM 1482 O O . LEU B 1 14 ? -7.918 8.523 9.219 1 97.94 14 LEU B O 1
ATOM 1486 N N . ASP B 1 15 ? -8.727 6.418 9.281 1 96.75 15 ASP B N 1
ATOM 1487 C CA . ASP B 1 15 ? -10.062 6.902 9.594 1 96.75 15 ASP B CA 1
ATOM 1488 C C . ASP B 1 15 ? -10.25 7.07 11.102 1 96.75 15 ASP B C 1
ATOM 1490 O O . ASP B 1 15 ? -9.297 6.902 11.875 1 96.75 15 ASP B O 1
ATOM 1494 N N . ASN B 1 16 ? -11.422 7.469 11.492 1 95.75 16 ASN B N 1
ATOM 1495 C CA . ASN B 1 16 ? -11.703 7.82 12.883 1 95.75 16 ASN B CA 1
ATOM 1496 C C . ASN B 1 16 ? -11.773 6.578 13.766 1 95.75 16 ASN B C 1
ATOM 1498 O O . ASN B 1 16 ? -11.922 6.691 14.984 1 95.75 16 ASN B O 1
ATOM 1502 N N . ASP B 1 17 ? -11.672 5.367 13.164 1 95.06 17 ASP B N 1
ATOM 1503 C CA . ASP B 1 17 ? -11.594 4.129 13.93 1 95.06 17 ASP B CA 1
ATOM 1504 C C . ASP B 1 17 ? -10.172 3.586 13.969 1 95.06 17 ASP B C 1
ATOM 1506 O O . ASP B 1 17 ? -9.914 2.527 14.539 1 95.06 17 ASP B O 1
ATOM 1510 N N . GLY B 1 18 ? -9.234 4.25 13.305 1 95.75 18 GLY B N 1
ATOM 1511 C CA . GLY B 1 18 ? -7.84 3.84 13.297 1 95.75 18 GLY B CA 1
ATOM 1512 C C . GLY B 1 18 ? -7.5 2.916 12.141 1 95.75 18 GLY B C 1
ATOM 1513 O O . GLY B 1 18 ? -6.395 2.371 12.078 1 95.75 18 GLY B O 1
ATOM 1514 N N . ASN B 1 19 ? -8.484 2.75 11.227 1 94.56 19 ASN B N 1
ATOM 1515 C CA . ASN B 1 19 ? -8.211 1.911 10.062 1 94.56 19 ASN B CA 1
ATOM 1516 C C . ASN B 1 19 ? -7.449 2.678 8.992 1 94.56 19 ASN B C 1
ATOM 1518 O O . ASN B 1 19 ? -7.734 3.85 8.734 1 94.56 19 ASN B O 1
ATOM 1522 N N . ARG B 1 20 ? -6.566 1.942 8.422 1 95.94 20 ARG B N 1
ATOM 1523 C CA . ARG B 1 20 ? -5.727 2.547 7.387 1 95.94 20 ARG B CA 1
ATOM 1524 C C . ARG B 1 20 ? -6.512 2.756 6.098 1 95.94 20 ARG B C 1
ATOM 1526 O O . ARG B 1 20 ? -7.203 1.848 5.629 1 95.94 20 ARG B O 1
ATOM 1533 N N . LEU B 1 21 ? -6.5 3.953 5.57 1 95.69 21 LEU B N 1
ATOM 1534 C CA . LEU B 1 21 ? -6.965 4.215 4.211 1 95.69 21 LEU B CA 1
ATOM 1535 C C . LEU B 1 21 ? -5.789 4.277 3.24 1 95.69 21 LEU B C 1
ATOM 1537 O O . LEU B 1 21 ? -5.91 3.871 2.084 1 95.69 21 LEU B O 1
ATOM 1541 N N . PHE B 1 22 ? -4.68 4.762 3.773 1 96.12 22 PHE B N 1
ATOM 1542 C CA . PHE B 1 22 ? -3.451 4.875 2.994 1 96.12 22 PHE B CA 1
ATOM 1543 C C . PHE B 1 22 ? -2.232 4.902 3.908 1 96.12 22 PHE B C 1
ATOM 1545 O O . PHE B 1 22 ? -2.279 5.484 4.996 1 96.12 22 PHE B O 1
ATOM 1552 N N . ALA B 1 23 ? -1.188 4.293 3.418 1 96.88 23 ALA B N 1
ATOM 1553 C CA . ALA B 1 23 ? 0.093 4.445 4.102 1 96.88 23 ALA B CA 1
ATOM 1554 C C . ALA B 1 23 ? 1.256 4.141 3.16 1 96.88 23 ALA B C 1
ATOM 1556 O O . ALA B 1 23 ? 1.18 3.215 2.35 1 96.88 23 ALA B O 1
ATOM 1557 N N . LYS B 1 24 ? 2.215 4.914 3.17 1 96.5 24 LYS B N 1
ATOM 1558 C CA . LYS B 1 24 ? 3.492 4.672 2.508 1 96.5 24 LYS B CA 1
ATOM 1559 C C . LYS B 1 24 ? 4.66 4.996 3.434 1 96.5 24 LYS B C 1
ATOM 1561 O O . LYS B 1 24 ? 4.734 6.094 3.988 1 96.5 24 LYS B O 1
ATOM 1566 N N . TYR B 1 25 ? 5.465 4.027 3.691 1 96.56 25 TYR B N 1
ATOM 1567 C CA . TYR B 1 25 ? 6.641 4.184 4.539 1 96.56 25 TYR B CA 1
ATOM 1568 C C . TYR B 1 25 ? 7.922 4.102 3.719 1 96.56 25 TYR B C 1
ATOM 1570 O O . TYR B 1 25 ? 8.023 3.279 2.805 1 96.56 25 TYR B O 1
ATOM 1578 N N . TYR B 1 26 ? 8.805 4.957 4.039 1 94.81 26 TYR B N 1
ATOM 1579 C CA . TYR B 1 26 ? 10.047 5.082 3.285 1 94.81 26 TYR B CA 1
ATOM 1580 C C . TYR B 1 26 ? 11.25 4.73 4.152 1 94.81 26 TYR B C 1
ATOM 1582 O O . TYR B 1 26 ? 11.688 5.539 4.977 1 94.81 26 TYR B O 1
ATOM 1590 N N . ASP B 1 27 ? 11.727 3.596 3.969 1 90.56 27 ASP B N 1
ATOM 1591 C CA . ASP B 1 27 ? 12.891 3.17 4.738 1 90.56 27 ASP B CA 1
ATOM 1592 C C . ASP B 1 27 ? 12.727 3.506 6.219 1 90.56 27 ASP B C 1
ATOM 1594 O O . ASP B 1 27 ? 13.617 4.102 6.828 1 90.56 27 ASP B O 1
ATOM 1598 N N . ALA B 1 28 ? 11.57 3.328 6.75 1 94.25 28 ALA B N 1
ATOM 1599 C CA . ALA B 1 28 ? 11.266 3.557 8.156 1 94.25 28 ALA B CA 1
ATOM 1600 C C . ALA B 1 28 ? 11.617 2.334 9 1 94.25 28 ALA B C 1
ATOM 1602 O O . ALA B 1 28 ? 11.016 1.27 8.852 1 94.25 28 ALA B O 1
ATOM 1603 N N . ASP B 1 29 ? 12.562 2.594 9.914 1 93.81 29 ASP B N 1
ATOM 1604 C CA . ASP B 1 29 ? 13.023 1.478 10.734 1 93.81 29 ASP B CA 1
ATOM 1605 C C . ASP B 1 29 ? 11.875 0.875 11.539 1 93.81 29 ASP B C 1
ATOM 1607 O O . ASP B 1 29 ? 11.148 1.594 12.227 1 93.81 29 ASP B O 1
ATOM 1611 N N . GLY B 1 30 ? 11.781 -0.412 11.406 1 94.25 30 GLY B N 1
ATOM 1612 C CA . GLY B 1 30 ? 10.773 -1.1 12.188 1 94.25 30 GLY B CA 1
ATOM 1613 C C . GLY B 1 30 ? 9.406 -1.104 11.531 1 94.25 30 GLY B C 1
ATOM 1614 O O . GLY B 1 30 ? 8.422 -1.541 12.133 1 94.25 30 GLY B O 1
ATOM 1615 N N . LEU B 1 31 ? 9.328 -0.633 10.258 1 95.62 31 LEU B N 1
ATOM 1616 C CA . LEU B 1 31 ? 8.039 -0.595 9.578 1 95.62 31 LEU B CA 1
ATOM 1617 C C . LEU B 1 31 ? 8.117 -1.292 8.227 1 95.62 31 LEU B C 1
ATOM 1619 O O . LEU B 1 31 ? 7.496 -0.847 7.258 1 95.62 31 LEU B O 1
ATOM 1623 N N . SER B 1 32 ? 8.867 -2.371 8.156 1 91.44 32 SER B N 1
ATOM 1624 C CA . SER B 1 32 ? 9.086 -3.053 6.887 1 91.44 32 SER B CA 1
ATOM 1625 C C . SER B 1 32 ? 7.938 -4.004 6.57 1 91.44 32 SER B C 1
ATOM 1627 O O . SER B 1 32 ? 7.652 -4.273 5.398 1 91.44 32 SER B O 1
ATOM 1629 N N . THR B 1 33 ? 7.301 -4.527 7.645 1 92.25 33 THR B N 1
ATOM 1630 C CA . THR B 1 33 ? 6.223 -5.488 7.426 1 92.25 33 THR B CA 1
ATOM 1631 C C . THR B 1 33 ? 4.867 -4.867 7.75 1 92.25 33 THR B C 1
ATOM 1633 O O . THR B 1 33 ? 4.793 -3.873 8.477 1 92.25 33 THR B O 1
ATOM 1636 N N . PHE B 1 34 ? 3.852 -5.457 7.223 1 90.56 34 PHE B N 1
ATOM 1637 C CA . PHE B 1 34 ? 2.504 -4.969 7.5 1 90.56 34 PHE B CA 1
ATOM 1638 C C . PHE B 1 34 ? 2.16 -5.133 8.977 1 90.56 34 PHE B C 1
ATOM 1640 O O . PHE B 1 34 ? 1.468 -4.289 9.555 1 90.56 34 PHE B O 1
ATOM 1647 N N . LYS B 1 35 ? 2.629 -6.148 9.531 1 89.88 35 LYS B N 1
ATOM 1648 C CA . LYS B 1 35 ? 2.4 -6.371 10.961 1 89.88 35 LYS B CA 1
ATOM 1649 C C . LYS B 1 35 ? 2.998 -5.246 11.797 1 89.88 35 LYS B C 1
ATOM 1651 O O . LYS B 1 35 ? 2.33 -4.699 12.68 1 89.88 35 LYS B O 1
ATOM 1656 N N . GLU B 1 36 ? 4.188 -4.922 11.539 1 94.31 36 GLU B N 1
ATOM 1657 C CA . GLU B 1 36 ? 4.867 -3.842 12.242 1 94.31 36 GLU B CA 1
ATOM 1658 C C . GLU B 1 36 ? 4.172 -2.504 12.016 1 94.31 36 GLU B C 1
ATOM 1660 O O . GLU B 1 36 ? 4.023 -1.708 12.945 1 94.31 36 GLU B O 1
ATOM 1665 N N . GLN B 1 37 ? 3.752 -2.338 10.789 1 95.38 37 GLN B N 1
ATOM 1666 C CA . GLN B 1 37 ? 3.053 -1.104 10.453 1 95.38 37 GLN B CA 1
ATOM 1667 C C . GLN B 1 37 ? 1.737 -0.988 11.219 1 95.38 37 GLN B C 1
ATOM 1669 O O . GLN B 1 37 ? 1.443 0.057 11.797 1 95.38 37 GLN B O 1
ATOM 1674 N N . LYS B 1 38 ? 1.026 -2.016 11.258 1 94.5 38 LYS B N 1
ATOM 1675 C CA . LYS B 1 38 ? -0.258 -2.02 11.953 1 94.5 38 LYS B CA 1
ATOM 1676 C C . LYS B 1 38 ? -0.08 -1.717 13.438 1 94.5 38 LYS B C 1
ATOM 1678 O O . LYS B 1 38 ? -0.849 -0.944 14.016 1 94.5 38 LYS B O 1
ATOM 1683 N N . ASN B 1 39 ? 0.878 -2.336 14.016 1 95.81 39 ASN B N 1
ATOM 1684 C CA . ASN B 1 39 ? 1.169 -2.088 15.43 1 95.81 39 ASN B CA 1
ATOM 1685 C C . ASN B 1 39 ? 1.527 -0.626 15.68 1 95.81 39 ASN B C 1
ATOM 1687 O O . ASN B 1 39 ? 1.057 -0.025 16.641 1 95.81 39 ASN B O 1
ATOM 1691 N N . PHE B 1 40 ? 2.291 -0.114 14.844 1 98.06 40 PHE B N 1
ATOM 1692 C CA . PHE B 1 40 ? 2.688 1.284 14.961 1 98.06 40 PHE B CA 1
ATOM 1693 C C . PHE B 1 40 ? 1.483 2.205 14.805 1 98.06 40 PHE B C 1
ATOM 1695 O O . PHE B 1 40 ? 1.301 3.139 15.586 1 98.06 40 PHE B O 1
ATOM 1702 N N . GLU B 1 41 ? 0.671 1.924 13.805 1 97.81 41 GLU B N 1
ATOM 1703 C CA . GLU B 1 41 ? -0.492 2.754 13.508 1 97.81 41 GLU B CA 1
ATOM 1704 C C . GLU B 1 41 ? -1.502 2.719 14.656 1 97.81 41 GLU B C 1
ATOM 1706 O O . GLU B 1 41 ? -2.131 3.732 14.961 1 97.81 41 GLU B O 1
ATOM 1711 N N . LYS B 1 42 ? -1.578 1.588 15.234 1 97.12 42 LYS B N 1
ATOM 1712 C CA . LYS B 1 42 ? -2.451 1.472 16.406 1 97.12 42 LYS B CA 1
ATOM 1713 C C . LYS B 1 42 ? -1.983 2.385 17.531 1 97.12 42 LYS B C 1
ATOM 1715 O O . LYS B 1 42 ? -2.791 3.082 18.141 1 97.12 42 LYS B O 1
ATOM 1720 N N . LYS B 1 43 ? -0.748 2.393 17.812 1 97.19 43 LYS B N 1
ATOM 1721 C CA . LYS B 1 43 ? -0.177 3.258 18.844 1 97.19 43 LYS B CA 1
ATOM 1722 C C . LYS B 1 43 ? -0.341 4.73 18.484 1 97.19 43 LYS B C 1
ATOM 1724 O O . LYS B 1 43 ? -0.73 5.543 19.312 1 97.19 43 LYS B O 1
ATOM 1729 N N . LEU B 1 44 ? -0.037 4.949 17.266 1 96.88 44 LEU B N 1
ATOM 1730 C CA . LEU B 1 44 ? -0.133 6.316 16.766 1 96.88 44 LEU B CA 1
ATOM 1731 C C . LEU B 1 44 ? -1.549 6.859 16.938 1 96.88 44 LEU B C 1
ATOM 1733 O O . LEU B 1 44 ? -1.74 7.953 17.469 1 96.88 44 LEU B O 1
ATOM 1737 N N . PHE B 1 45 ? -2.473 6.078 16.516 1 97.12 45 PHE B N 1
ATOM 1738 C CA . PHE B 1 45 ? -3.871 6.484 16.594 1 97.12 45 PHE B CA 1
ATOM 1739 C C . PHE B 1 45 ? -4.297 6.664 18.047 1 97.12 45 PHE B C 1
ATOM 1741 O O . PHE B 1 45 ? -4.984 7.629 18.391 1 97.12 45 PHE B O 1
ATOM 1748 N N . SER B 1 46 ? -3.926 5.691 18.844 1 96.12 46 SER B N 1
ATOM 1749 C CA . SER B 1 46 ? -4.273 5.754 20.266 1 96.12 46 SER B CA 1
ATOM 1750 C C . SER B 1 46 ? -3.793 7.059 20.891 1 96.12 46 SER B C 1
ATOM 1752 O O . SER B 1 46 ? -4.512 7.668 21.688 1 96.12 46 SER B O 1
ATOM 1754 N N . LYS B 1 47 ? -2.693 7.496 20.5 1 95.31 47 LYS B N 1
ATOM 1755 C CA . LYS B 1 47 ? -2.111 8.703 21.078 1 95.31 47 LYS B CA 1
ATOM 1756 C C . LYS B 1 47 ? -2.746 9.961 20.484 1 95.31 47 LYS B C 1
ATOM 1758 O O . LYS B 1 47 ? -2.943 10.953 21.188 1 95.31 47 LYS B O 1
ATOM 1763 N N . THR B 1 48 ? -3.076 9.922 19.234 1 95.56 48 THR B N 1
ATOM 1764 C CA . THR B 1 48 ? -3.486 11.148 18.562 1 95.56 48 THR B CA 1
ATOM 1765 C C . THR B 1 48 ? -5 11.32 18.625 1 95.56 48 THR B C 1
ATOM 1767 O O . THR B 1 48 ? -5.508 12.438 18.5 1 95.56 48 THR B O 1
ATOM 1770 N N . SER B 1 49 ? -5.703 10.273 18.719 1 92.38 49 SER B N 1
ATOM 1771 C CA . SER B 1 49 ? -7.156 10.367 18.781 1 92.38 49 SER B CA 1
ATOM 1772 C C . SER B 1 49 ? -7.605 11.047 20.078 1 92.38 49 SER B C 1
ATOM 1774 O O . SER B 1 49 ? -8.734 11.539 20.172 1 92.38 49 SER B O 1
ATOM 1776 N N . ARG B 1 50 ? -6.719 11.023 21 1 85.12 50 ARG B N 1
ATOM 1777 C CA . ARG B 1 50 ? -7.031 11.578 22.312 1 85.12 50 ARG B CA 1
ATOM 1778 C C . ARG B 1 50 ? -6.352 12.93 22.516 1 85.12 50 ARG B C 1
ATOM 1780 O O . ARG B 1 50 ? -6.73 13.695 23.406 1 85.12 50 ARG B O 1
ATOM 1787 N N . ALA B 1 51 ? -5.43 13.156 21.672 1 74.25 51 ALA B N 1
ATOM 1788 C CA . ALA B 1 51 ? -4.574 14.312 21.938 1 74.25 51 ALA B CA 1
ATOM 1789 C C . ALA B 1 51 ? -5.008 15.516 21.125 1 74.25 51 ALA B C 1
ATOM 1791 O O . ALA B 1 51 ? -5.656 15.367 20.078 1 74.25 51 ALA B O 1
ATOM 1792 N N . ASN B 1 52 ? -4.762 16.609 21.703 1 76.12 52 ASN B N 1
ATOM 1793 C CA . ASN B 1 52 ? -4.996 17.859 20.984 1 76.12 52 ASN B CA 1
ATOM 1794 C C . ASN B 1 52 ? -3.695 18.438 20.438 1 76.12 52 ASN B C 1
ATOM 1796 O O . ASN B 1 52 ? -3.656 19.594 20.016 1 76.12 52 ASN B O 1
ATOM 1800 N N . SER B 1 53 ? -2.668 17.562 20.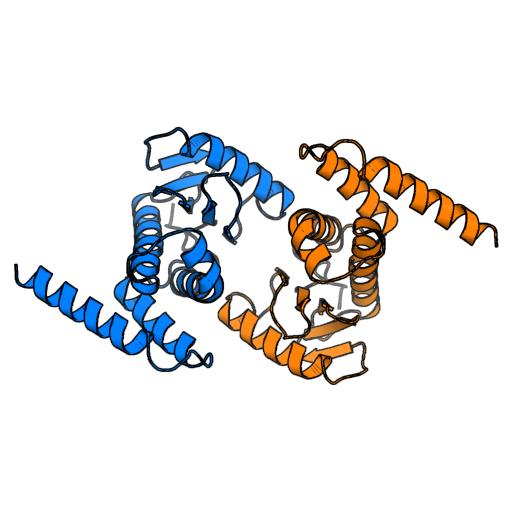484 1 76.69 53 SER B N 1
ATOM 1801 C CA . SER B 1 53 ? -1.39 18.062 19.984 1 76.69 53 SER B CA 1
ATOM 1802 C C . SER B 1 53 ? -1.221 17.75 18.5 1 76.69 53 SER B C 1
ATOM 1804 O O . SER B 1 53 ? -1.892 16.875 17.953 1 76.69 53 SER B O 1
ATOM 1806 N N . GLU B 1 54 ? -0.323 18.625 17.875 1 88.38 54 GLU B N 1
ATOM 1807 C CA . GLU B 1 54 ? -0.07 18.469 16.453 1 88.38 54 GLU B CA 1
ATOM 1808 C C . GLU B 1 54 ? 1.174 17.609 16.203 1 88.38 54 GLU B C 1
ATOM 1810 O O . GLU B 1 54 ? 1.417 17.172 15.078 1 88.38 54 GLU B O 1
ATOM 1815 N N . ILE B 1 55 ? 1.988 17.391 17.328 1 94.25 55 ILE B N 1
ATOM 1816 C CA . ILE B 1 55 ? 3.238 16.656 17.172 1 94.25 55 ILE B CA 1
ATOM 1817 C C . ILE B 1 55 ? 3.381 15.633 18.297 1 94.25 55 ILE B C 1
ATOM 1819 O O . ILE B 1 55 ? 3.096 15.93 19.453 1 94.25 55 ILE B O 1
ATOM 1823 N N . ILE B 1 56 ? 3.801 14.438 17.953 1 95.25 56 ILE B N 1
ATOM 1824 C CA . ILE B 1 56 ? 4.055 13.414 18.969 1 95.25 56 ILE B CA 1
ATOM 1825 C C . ILE B 1 56 ? 5.305 12.625 18.594 1 95.25 56 ILE B C 1
ATOM 1827 O O . ILE B 1 56 ? 5.633 12.484 17.406 1 95.25 56 ILE B O 1
ATOM 1831 N N . ILE B 1 57 ? 6.039 12.195 19.578 1 95.31 57 ILE B N 1
ATOM 1832 C CA . ILE B 1 57 ? 7.188 11.32 19.375 1 95.31 57 ILE B CA 1
ATOM 1833 C C . ILE B 1 57 ? 6.84 9.906 19.844 1 95.31 57 ILE B C 1
ATOM 1835 O O . ILE B 1 57 ? 6.387 9.719 20.984 1 95.31 57 ILE B O 1
ATOM 1839 N N . ILE B 1 58 ? 6.984 8.977 18.953 1 95.69 58 ILE B N 1
ATOM 1840 C CA . ILE B 1 58 ? 6.617 7.609 19.312 1 95.69 58 ILE B CA 1
ATOM 1841 C C . ILE B 1 58 ? 7.488 6.625 18.531 1 95.69 58 ILE B C 1
ATOM 1843 O O . ILE B 1 58 ? 7.746 6.824 17.344 1 95.69 58 ILE B O 1
ATOM 1847 N N . ASP B 1 59 ? 7.977 5.641 19.188 1 96.62 59 ASP B N 1
ATOM 1848 C CA . ASP B 1 59 ? 8.742 4.539 18.609 1 96.62 59 ASP B CA 1
ATOM 1849 C C . ASP B 1 59 ? 9.867 5.055 17.719 1 96.62 59 ASP B C 1
ATOM 1851 O O . ASP B 1 59 ? 10.086 4.535 16.625 1 96.62 59 ASP B O 1
ATOM 1855 N N . GLY B 1 60 ? 10.453 6.148 18.062 1 95.81 60 GLY B N 1
ATOM 1856 C CA . GLY B 1 60 ? 11.633 6.645 17.375 1 95.81 60 GLY B CA 1
ATOM 1857 C C . GLY B 1 60 ? 11.305 7.555 16.203 1 95.81 60 GLY B C 1
ATOM 1858 O O . GLY B 1 60 ? 12.172 7.875 15.391 1 95.81 60 GLY B O 1
ATOM 1859 N N . PHE B 1 61 ? 10.031 7.965 16.109 1 97.75 61 PHE B N 1
ATOM 1860 C CA . PHE B 1 61 ? 9.625 8.867 15.031 1 97.75 61 PHE B CA 1
ATOM 1861 C C . PHE B 1 61 ? 9.008 10.141 15.594 1 97.75 61 PHE B C 1
ATOM 1863 O O . PHE B 1 61 ? 8.328 10.102 16.625 1 97.75 61 PHE B O 1
ATOM 1870 N N . THR B 1 62 ? 9.383 11.227 15.008 1 97.75 62 THR B N 1
ATOM 1871 C CA . THR B 1 62 ? 8.594 12.445 15.141 1 97.75 62 THR B CA 1
ATOM 1872 C C . THR B 1 62 ? 7.402 12.422 14.188 1 97.75 62 THR B C 1
ATOM 1874 O O . THR B 1 62 ? 7.578 12.336 12.969 1 97.75 62 THR B O 1
ATOM 1877 N N . CYS B 1 63 ? 6.215 12.461 14.703 1 97.94 63 CYS B N 1
ATOM 1878 C CA . CYS B 1 63 ? 5 12.359 13.898 1 97.94 63 CYS B CA 1
ATOM 1879 C C . CYS B 1 63 ? 4.164 13.625 14.008 1 97.94 63 CYS B C 1
ATOM 1881 O O . CYS B 1 63 ? 3.83 14.062 15.117 1 97.94 63 CYS B O 1
ATOM 1883 N N . LEU B 1 64 ? 3.916 14.25 12.977 1 98.12 64 LEU B N 1
ATOM 1884 C CA . LEU B 1 64 ? 2.971 15.359 12.906 1 98.12 64 LEU B CA 1
ATOM 1885 C C . LEU B 1 64 ? 1.659 14.914 12.266 1 98.12 64 LEU B C 1
ATOM 1887 O O . LEU B 1 64 ? 1.652 14.047 11.391 1 98.12 64 LEU B O 1
ATOM 1891 N N . TYR B 1 65 ? 0.566 15.523 12.695 1 97.81 65 TYR B N 1
ATOM 1892 C CA . TYR B 1 65 ? -0.7 15.07 12.125 1 97.81 65 TYR B CA 1
ATOM 1893 C C . TYR B 1 65 ? -1.721 16.203 12.109 1 97.81 65 TYR B C 1
ATOM 1895 O O . TYR B 1 65 ? -1.574 17.188 12.828 1 97.81 65 TYR B O 1
ATOM 1903 N N . LYS B 1 66 ? -2.605 16.125 11.203 1 96.06 66 LYS B N 1
ATOM 1904 C CA . LYS B 1 66 ? -3.84 16.906 11.109 1 96.06 66 LYS B CA 1
ATOM 1905 C C . LYS B 1 66 ? -5.062 15.984 11.102 1 96.06 66 LYS B C 1
ATOM 1907 O O . LYS B 1 66 ? -5.02 14.891 10.539 1 96.06 66 LYS B O 1
ATOM 1912 N N . SER B 1 67 ? -6.051 16.422 11.844 1 94.88 67 SER B N 1
ATOM 1913 C CA . SER B 1 67 ? -7.266 15.617 11.859 1 94.88 67 SER B CA 1
ATOM 1914 C C . SER B 1 67 ? -8.5 16.469 11.586 1 94.88 67 SER B C 1
ATOM 1916 O O . SER B 1 67 ? -8.477 17.688 11.781 1 94.88 67 SER B O 1
ATOM 1918 N N . ASN B 1 68 ? -9.508 15.938 10.977 1 92.94 68 ASN B N 1
ATOM 1919 C CA . ASN B 1 68 ? -10.852 16.484 10.906 1 92.94 68 ASN B CA 1
ATOM 1920 C C . ASN B 1 68 ? -11.883 15.547 11.508 1 92.94 68 ASN B C 1
ATOM 1922 O O . ASN B 1 68 ? -11.586 14.828 12.469 1 92.94 68 ASN B O 1
ATOM 1926 N N . ILE B 1 69 ? -13.047 15.531 11.055 1 90.19 69 ILE B N 1
ATOM 1927 C CA . ILE B 1 69 ? -14.117 14.797 11.711 1 90.19 69 ILE B CA 1
ATOM 1928 C C . ILE B 1 69 ? -13.859 13.297 11.602 1 90.19 69 ILE B C 1
ATOM 1930 O O . ILE B 1 69 ? -14.008 12.562 12.578 1 90.19 69 ILE B O 1
ATOM 1934 N N . ASP B 1 70 ? -13.453 12.898 10.43 1 95 70 ASP B N 1
ATOM 1935 C CA . ASP B 1 70 ? -13.461 11.445 10.305 1 95 70 ASP B CA 1
ATOM 1936 C C . ASP B 1 70 ? -12.117 10.93 9.773 1 95 70 ASP B C 1
ATOM 1938 O O . ASP B 1 70 ? -11.969 9.734 9.516 1 95 70 ASP B O 1
ATOM 1942 N N . LEU B 1 71 ? -11.102 11.844 9.695 1 97.12 71 LEU B N 1
ATOM 1943 C CA . LEU B 1 71 ? -9.844 11.391 9.117 1 97.12 71 LEU B CA 1
ATOM 1944 C C . LEU B 1 71 ? -8.656 11.945 9.906 1 97.12 71 LEU B C 1
ATOM 1946 O O . LEU B 1 71 ? -8.742 13.031 10.484 1 97.12 71 LEU B O 1
ATOM 1950 N N . PHE B 1 72 ? -7.57 11.227 9.938 1 97.62 72 PHE B N 1
ATOM 1951 C CA . PHE B 1 72 ? -6.273 11.648 10.445 1 97.62 72 PHE B CA 1
ATOM 1952 C C . PHE B 1 72 ? -5.207 11.562 9.359 1 97.62 72 PHE B C 1
ATOM 1954 O O . PHE B 1 72 ? -5.09 10.539 8.68 1 97.62 72 PHE B O 1
ATOM 1961 N N . PHE B 1 73 ? -4.457 12.633 9.148 1 98.38 73 PHE B N 1
ATOM 1962 C CA . PHE B 1 73 ? -3.334 12.703 8.219 1 98.38 73 PHE B CA 1
ATOM 1963 C C . PHE B 1 73 ? -2.014 12.789 8.977 1 98.38 73 PHE B C 1
ATOM 1965 O O . PHE B 1 73 ? -1.857 13.625 9.867 1 98.38 73 PHE B O 1
ATOM 1972 N N . TYR B 1 74 ? -1.081 11.891 8.625 1 98.56 74 TYR B N 1
ATOM 1973 C CA . TYR B 1 74 ? 0.171 11.828 9.367 1 98.56 74 TYR B CA 1
ATOM 1974 C C . TYR B 1 74 ? 1.368 12 8.445 1 98.56 74 TYR B C 1
ATOM 1976 O O . TYR B 1 74 ? 1.377 11.469 7.328 1 98.56 74 TYR B O 1
ATOM 1984 N N . VAL B 1 75 ? 2.422 12.625 8.891 1 98.69 75 VAL B N 1
ATOM 1985 C CA . VAL B 1 75 ? 3.756 12.625 8.305 1 98.69 75 VAL B CA 1
ATOM 1986 C C . VAL B 1 75 ? 4.789 12.266 9.359 1 98.69 75 VAL B C 1
ATOM 1988 O O . VAL B 1 75 ? 4.77 12.805 10.469 1 98.69 75 VAL B O 1
ATOM 1991 N N . LEU B 1 76 ? 5.625 11.336 9.016 1 98.56 76 LEU B N 1
ATOM 1992 C CA . LEU B 1 76 ? 6.625 10.82 9.945 1 98.56 76 LEU B CA 1
ATOM 1993 C C . LEU B 1 76 ? 8.031 11.203 9.508 1 98.56 76 LEU B C 1
ATOM 1995 O O . LEU B 1 76 ? 8.352 11.133 8.32 1 98.56 76 LEU B O 1
ATOM 1999 N N . GLY B 1 77 ? 8.859 11.609 10.43 1 98.12 77 GLY B N 1
ATOM 2000 C CA . GLY B 1 77 ? 10.305 11.734 10.289 1 98.12 77 GLY B CA 1
ATOM 2001 C C . GLY B 1 77 ? 11.07 11.086 11.43 1 98.12 77 GLY B C 1
ATOM 2002 O O . GLY B 1 77 ? 10.477 10.609 12.391 1 98.12 77 GLY B O 1
ATOM 2003 N N . ASN B 1 78 ? 12.359 11.016 11.188 1 96.75 78 ASN B N 1
ATOM 2004 C CA . ASN B 1 78 ? 13.164 10.562 12.312 1 96.75 78 ASN B CA 1
ATOM 2005 C C . ASN B 1 78 ? 13 11.477 13.531 1 96.75 78 ASN B C 1
ATOM 2007 O O . ASN B 1 78 ? 12.531 12.609 13.398 1 96.75 78 ASN B O 1
ATOM 2011 N N . VAL B 1 79 ? 13.453 11.008 14.617 1 94.75 79 VAL B N 1
ATOM 2012 C CA . VAL B 1 79 ? 13.219 11.688 15.891 1 94.75 79 VAL B CA 1
ATOM 2013 C C . VAL B 1 79 ? 13.867 13.07 15.859 1 94.75 79 VAL B C 1
ATOM 2015 O O . VAL B 1 79 ? 13.328 14.023 16.422 1 94.75 79 VAL B O 1
ATOM 2018 N N . ASN B 1 80 ? 14.883 13.289 15.203 1 93.31 80 ASN B N 1
ATOM 2019 C CA . ASN B 1 80 ? 15.602 14.562 15.195 1 93.31 80 ASN B CA 1
ATOM 2020 C C . ASN B 1 80 ? 15.367 15.336 13.898 1 93.31 80 ASN B C 1
ATOM 2022 O O . ASN B 1 80 ? 16.109 16.266 13.594 1 93.31 80 ASN B O 1
ATOM 2026 N N . GLU B 1 81 ? 14.352 14.938 13.211 1 94.38 81 GLU B N 1
ATOM 2027 C CA . GLU B 1 81 ? 14.094 15.617 11.945 1 94.38 81 GLU B CA 1
ATOM 2028 C C . GLU B 1 81 ? 13.562 17.031 12.172 1 94.38 81 GLU B C 1
ATOM 2030 O O . GLU B 1 81 ? 13.031 17.328 13.242 1 94.38 81 GLU B O 1
ATOM 2035 N N . ASN B 1 82 ? 13.781 17.891 11.242 1 94.31 82 ASN B N 1
ATOM 2036 C CA . ASN B 1 82 ? 13.266 19.25 11.266 1 94.31 82 ASN B CA 1
ATOM 2037 C C . ASN B 1 82 ? 11.742 19.281 11.219 1 94.31 82 ASN B C 1
ATOM 2039 O O . ASN B 1 82 ? 11.148 19.031 10.164 1 94.31 82 ASN B O 1
ATOM 2043 N N . GLU B 1 83 ? 11.227 19.672 12.188 1 95.19 83 GLU B N 1
ATOM 2044 C CA . GLU B 1 83 ? 9.773 19.641 12.336 1 95.19 83 GLU B CA 1
ATOM 2045 C C . GLU B 1 83 ? 9.094 20.594 11.352 1 95.19 83 GLU B C 1
ATOM 2047 O O . GLU B 1 83 ? 7.977 20.328 10.898 1 95.19 83 GLU B O 1
ATOM 2052 N N . LEU B 1 84 ? 9.727 21.672 11.07 1 95.44 84 LEU B N 1
ATOM 2053 C CA . LEU B 1 84 ? 9.148 22.641 10.133 1 95.44 84 LEU B CA 1
ATOM 2054 C C . LEU B 1 84 ? 9.016 22.031 8.742 1 95.44 84 LEU B C 1
ATOM 2056 O O . LEU B 1 84 ? 8.023 22.266 8.047 1 95.44 84 LEU B O 1
ATOM 2060 N N . LEU B 1 85 ? 10 21.281 8.336 1 96 85 LEU B N 1
ATOM 2061 C CA . LEU B 1 85 ? 9.945 20.609 7.043 1 96 85 LEU B CA 1
ATOM 2062 C C . LEU B 1 85 ? 8.812 19.578 7.008 1 96 85 LEU B C 1
ATOM 2064 O O . LEU B 1 85 ? 8.055 19.516 6.035 1 96 85 LEU B O 1
ATOM 2068 N N . LEU B 1 86 ? 8.695 18.891 8.055 1 97.44 86 LEU B N 1
ATOM 2069 C CA . LEU B 1 86 ? 7.633 17.891 8.141 1 97.44 86 LEU B CA 1
ATOM 2070 C C . LEU B 1 86 ? 6.262 18.562 8.141 1 97.44 86 LEU B C 1
ATOM 2072 O O . LEU B 1 86 ? 5.328 18.062 7.5 1 97.44 86 LEU B O 1
ATOM 2076 N N . SER B 1 87 ? 6.219 19.641 8.805 1 97.19 87 SER B N 1
ATOM 2077 C CA . SER B 1 87 ? 4.969 20.406 8.852 1 97.19 87 SER B CA 1
ATOM 2078 C C . SER B 1 87 ? 4.582 20.906 7.465 1 97.19 87 SER B C 1
ATOM 2080 O O . SER B 1 87 ? 3.406 20.875 7.098 1 97.19 87 SER B O 1
ATOM 2082 N N . ASN B 1 88 ? 5.555 21.359 6.773 1 97.69 88 ASN B N 1
ATOM 2083 C CA . ASN B 1 88 ? 5.293 21.812 5.41 1 97.69 88 ASN B CA 1
ATOM 2084 C C . ASN B 1 88 ? 4.758 20.688 4.535 1 97.69 88 ASN B C 1
ATOM 2086 O O . ASN B 1 88 ? 3.85 20.906 3.729 1 97.69 88 ASN B O 1
ATOM 2090 N N . VAL B 1 89 ? 5.328 19.516 4.664 1 98.12 89 VAL B N 1
ATOM 2091 C CA . VAL B 1 89 ? 4.879 18.359 3.895 1 98.12 89 VAL B CA 1
ATOM 2092 C C . VAL B 1 89 ? 3.445 18 4.285 1 98.12 89 VAL B C 1
ATOM 2094 O O . VAL B 1 89 ? 2.594 17.781 3.418 1 98.12 89 VAL B O 1
ATOM 2097 N N . LEU B 1 90 ? 3.168 18 5.586 1 98.31 90 LEU B N 1
ATOM 2098 C CA . LEU B 1 90 ? 1.833 17.688 6.078 1 98.31 90 LEU B CA 1
ATOM 2099 C C . LEU B 1 90 ? 0.803 18.672 5.535 1 98.31 90 LEU B C 1
ATOM 2101 O O . LEU B 1 90 ? -0.262 18.266 5.066 1 98.31 90 LEU B O 1
ATOM 2105 N N . ASN B 1 91 ? 1.166 19.891 5.59 1 98.19 91 ASN B N 1
ATOM 2106 C CA . ASN B 1 91 ? 0.27 20.922 5.082 1 98.19 91 ASN B CA 1
ATOM 2107 C C . ASN B 1 91 ? 0.023 20.75 3.584 1 98.19 91 ASN B C 1
ATOM 2109 O O . ASN B 1 91 ? -1.105 20.922 3.115 1 98.19 91 ASN B O 1
ATOM 2113 N N . CYS B 1 92 ? 1.069 20.453 2.918 1 98.56 92 CYS B N 1
ATOM 2114 C CA . CYS B 1 92 ? 0.934 20.266 1.478 1 98.56 92 CYS B CA 1
ATOM 2115 C C . CYS B 1 92 ? 0.033 19.078 1.166 1 98.56 92 CYS B C 1
ATOM 2117 O O . CYS B 1 92 ? -0.837 19.172 0.297 1 98.56 92 CYS B O 1
ATOM 2119 N N . VAL B 1 93 ? 0.214 17.984 1.834 1 98.56 93 VAL B N 1
ATOM 2120 C CA . VAL B 1 93 ? -0.627 16.797 1.666 1 98.56 93 VAL B CA 1
ATOM 2121 C C . VAL B 1 93 ? -2.09 17.172 1.906 1 98.56 93 VAL B C 1
ATOM 2123 O O . VAL B 1 93 ? -2.943 16.938 1.05 1 98.56 93 VAL B O 1
ATOM 2126 N N . TYR B 1 94 ? -2.314 17.828 3.014 1 98.19 94 TYR B N 1
ATOM 2127 C CA . TYR B 1 94 ? -3.686 18.125 3.418 1 98.19 94 TYR B CA 1
ATOM 2128 C C . TYR B 1 94 ? -4.344 19.094 2.445 1 98.19 94 TYR B C 1
ATOM 2130 O O . TYR B 1 94 ? -5.457 18.844 1.978 1 98.19 94 TYR B O 1
ATOM 2138 N N . GLU B 1 95 ? -3.67 20.109 2.15 1 98.31 95 GLU B N 1
ATOM 2139 C CA . GLU B 1 95 ? -4.242 21.156 1.307 1 98.31 95 GLU B CA 1
ATOM 2140 C C . GLU B 1 95 ? -4.449 20.656 -0.121 1 98.31 95 GLU B C 1
ATOM 2142 O O . GLU B 1 95 ? -5.441 21 -0.766 1 98.31 95 GLU B O 1
ATOM 2147 N N . SER B 1 96 ? -3.516 19.922 -0.687 1 98 96 SER B N 1
ATOM 2148 C CA . SER B 1 96 ? -3.688 19.359 -2.021 1 98 96 SER B CA 1
ATOM 2149 C C . SER B 1 96 ? -4.918 18.469 -2.086 1 98 96 SER B C 1
ATOM 2151 O O . SER B 1 96 ? -5.695 18.531 -3.041 1 98 96 SER B O 1
ATOM 2153 N N . ILE B 1 97 ? -5.102 17.688 -1.06 1 97.31 97 ILE B N 1
ATOM 2154 C CA . ILE B 1 97 ? -6.242 16.781 -0.997 1 97.31 97 ILE B CA 1
ATOM 2155 C C . ILE B 1 97 ? -7.535 17.578 -0.888 1 97.31 97 ILE B C 1
ATOM 2157 O O . ILE B 1 97 ? -8.531 17.266 -1.539 1 97.31 97 ILE B O 1
ATOM 2161 N N . CYS B 1 98 ? -7.477 18.656 -0.076 1 97.31 98 CYS B N 1
ATOM 2162 C CA . CYS B 1 98 ? -8.633 19.531 0.036 1 97.31 98 CYS B CA 1
ATOM 2163 C C . CYS B 1 98 ? -9.031 20.094 -1.326 1 97.31 98 CYS B C 1
ATOM 2165 O O . CYS B 1 98 ? -10.211 20.125 -1.665 1 97.31 98 CYS B O 1
ATOM 2167 N N . LEU B 1 99 ? -8.047 20.453 -2.082 1 96.12 99 LEU B N 1
ATOM 2168 C CA . LEU B 1 99 ? -8.305 21.031 -3.396 1 96.12 99 LEU B CA 1
ATOM 2169 C C . LEU B 1 99 ? -8.898 19.984 -4.34 1 96.12 99 LEU B C 1
ATOM 2171 O O . LEU B 1 99 ? -9.867 20.266 -5.051 1 96.12 99 LEU B O 1
ATOM 2175 N N . ILE B 1 100 ? -8.352 18.812 -4.324 1 95.25 100 ILE B N 1
ATOM 2176 C CA . ILE B 1 100 ? -8.773 17.734 -5.219 1 95.25 100 ILE B CA 1
ATOM 2177 C C . ILE B 1 100 ? -10.188 17.297 -4.875 1 95.25 100 ILE B C 1
ATOM 2179 O O . ILE B 1 100 ? -10.992 17 -5.77 1 95.25 100 ILE B O 1
ATOM 2183 N N . LEU B 1 101 ? -10.5 17.328 -3.609 1 95 101 LEU B N 1
ATOM 2184 C CA . LEU B 1 101 ? -11.797 16.844 -3.16 1 95 101 LEU B CA 1
ATOM 2185 C C . LEU B 1 101 ? -12.797 17.984 -3.031 1 95 101 LEU B C 1
ATOM 2187 O O . LEU B 1 101 ? -13.844 17.844 -2.402 1 95 101 LEU B O 1
ATOM 2191 N N . HIS B 1 102 ? -12.43 19.078 -3.469 1 93.38 102 HIS B N 1
ATOM 2192 C CA . HIS B 1 102 ? -13.305 20.25 -3.488 1 93.38 102 HIS B CA 1
ATOM 2193 C C . HIS B 1 102 ? -13.789 20.609 -2.086 1 93.38 102 HIS B C 1
ATOM 2195 O O . HIS B 1 102 ? -14.984 20.828 -1.872 1 93.38 102 HIS B O 1
ATOM 2201 N N . LYS B 1 103 ? -12.898 20.5 -1.182 1 91.44 103 LYS B N 1
ATOM 2202 C CA . LYS B 1 103 ? -13.07 20.922 0.209 1 91.44 103 LYS B CA 1
ATOM 2203 C C . LYS B 1 103 ? -14 19.953 0.955 1 91.44 103 LYS B C 1
ATOM 2205 O O . LYS B 1 103 ? -14.445 20.25 2.064 1 91.44 103 LYS B O 1
ATOM 2210 N N . ASN B 1 104 ? -14.367 18.875 0.323 1 93.5 104 ASN B N 1
ATOM 2211 C CA . ASN B 1 104 ? -15.125 17.812 0.988 1 93.5 104 ASN B CA 1
ATOM 2212 C C . ASN B 1 104 ? -14.227 16.641 1.366 1 93.5 104 ASN B C 1
ATOM 2214 O O . ASN B 1 104 ? -14.32 15.57 0.762 1 93.5 104 ASN B O 1
ATOM 2218 N N . VAL B 1 105 ? -13.477 16.844 2.441 1 96.44 105 VAL B N 1
ATOM 2219 C CA . VAL B 1 105 ? -12.5 15.852 2.877 1 96.44 105 VAL B CA 1
ATOM 2220 C C . VAL B 1 105 ? -13.141 14.891 3.879 1 96.44 105 VAL B C 1
ATOM 2222 O O . VAL B 1 105 ? -12.914 15 5.086 1 96.44 105 VAL B O 1
ATOM 2225 N N . GLU B 1 106 ? -13.992 14.039 3.373 1 97.06 106 GLU B N 1
ATOM 2226 C CA . GLU B 1 106 ? -14.656 12.992 4.148 1 97.06 106 GLU B CA 1
ATOM 2227 C C . GLU B 1 106 ? -14.172 11.609 3.725 1 97.06 106 GLU B C 1
ATOM 2229 O O . GLU B 1 106 ? -13.719 11.422 2.594 1 97.06 106 GLU B O 1
ATOM 2234 N N . LYS B 1 107 ? -14.297 10.695 4.605 1 95.12 107 LYS B N 1
ATOM 2235 C CA . LYS B 1 107 ? -13.797 9.336 4.406 1 95.12 107 LYS B CA 1
ATOM 2236 C C . LYS B 1 107 ? -14.281 8.766 3.08 1 95.12 107 LYS B C 1
ATOM 2238 O O . LYS B 1 107 ? -13.477 8.305 2.268 1 95.12 107 LYS B O 1
ATOM 2243 N N . ARG B 1 108 ? -15.617 8.797 2.84 1 94.38 108 ARG B N 1
ATOM 2244 C CA . ARG B 1 108 ? -16.188 8.203 1.63 1 94.38 108 ARG B CA 1
ATOM 2245 C C . ARG B 1 108 ? -15.602 8.859 0.38 1 94.38 108 ARG B C 1
ATOM 2247 O O . ARG B 1 108 ? -15.195 8.172 -0.556 1 94.38 108 ARG B O 1
ATOM 2254 N N . ASN B 1 109 ? -15.57 10.172 0.411 1 95.5 109 ASN B N 1
ATOM 2255 C CA . ASN B 1 109 ? -15.047 10.906 -0.731 1 95.5 109 ASN B CA 1
ATOM 2256 C C . ASN B 1 109 ? -13.57 10.617 -0.956 1 95.5 109 ASN B C 1
ATOM 2258 O O . ASN B 1 109 ? -13.117 10.492 -2.098 1 95.5 109 ASN B O 1
ATOM 2262 N N . LEU B 1 110 ? -12.789 10.516 0.09 1 95.31 110 LEU B N 1
ATOM 2263 C CA . LEU B 1 110 ? -11.375 10.18 -0.004 1 95.31 110 LEU B CA 1
ATOM 2264 C C . LEU B 1 110 ? -11.18 8.805 -0.628 1 95.31 110 LEU B C 1
ATOM 2266 O O . LEU B 1 110 ? -10.359 8.641 -1.535 1 95.31 110 LEU B O 1
ATOM 2270 N N . ILE B 1 111 ? -11.938 7.809 -0.161 1 92.81 111 ILE B N 1
ATOM 2271 C CA . ILE B 1 111 ? -11.844 6.441 -0.658 1 92.81 111 ILE B CA 1
ATOM 2272 C C . ILE B 1 111 ? -12.172 6.41 -2.148 1 92.81 111 ILE B C 1
ATOM 2274 O O . ILE B 1 111 ? -11.469 5.758 -2.93 1 92.81 111 ILE B O 1
ATOM 2278 N N . ASP B 1 112 ? -13.188 7.164 -2.551 1 91.56 112 ASP B N 1
ATOM 2279 C CA . ASP B 1 112 ? -13.633 7.203 -3.943 1 91.56 112 ASP B CA 1
ATOM 2280 C C . ASP B 1 112 ? -12.555 7.816 -4.84 1 91.56 112 ASP B C 1
ATOM 2282 O O . ASP B 1 112 ? -12.578 7.629 -6.059 1 91.56 112 ASP B O 1
ATOM 2286 N N . ASN B 1 113 ? -11.625 8.508 -4.234 1 91.12 113 ASN B N 1
ATOM 2287 C CA . ASN B 1 113 ? -10.586 9.188 -5 1 91.12 113 ASN B CA 1
ATOM 2288 C C . ASN B 1 113 ? -9.188 8.75 -4.566 1 91.12 113 ASN B C 1
ATOM 2290 O O . ASN B 1 113 ? -8.242 9.531 -4.633 1 91.12 113 ASN B O 1
ATOM 2294 N N . LEU B 1 114 ? -9.094 7.598 -4.062 1 91.44 114 LEU B N 1
ATOM 2295 C CA . LEU B 1 114 ? -7.852 7.113 -3.473 1 91.44 114 LEU B CA 1
ATOM 2296 C C . LEU B 1 114 ? -6.727 7.105 -4.504 1 91.44 114 LEU B C 1
ATOM 2298 O O . LEU B 1 114 ? -5.574 7.402 -4.176 1 91.44 114 LEU B O 1
ATOM 2302 N N . ASP B 1 115 ? -7.039 6.852 -5.785 1 89.62 115 ASP B N 1
ATOM 2303 C CA . ASP B 1 115 ? -6.031 6.867 -6.84 1 89.62 115 ASP B CA 1
ATOM 2304 C C . ASP B 1 115 ? -5.398 8.25 -6.98 1 89.62 115 ASP B C 1
ATOM 2306 O O . ASP B 1 115 ? -4.176 8.375 -7.082 1 89.62 115 ASP B O 1
ATOM 2310 N N . ALA B 1 116 ? -6.227 9.234 -6.984 1 92.88 116 ALA B N 1
ATOM 2311 C CA . ALA B 1 116 ? -5.746 10.609 -7.086 1 92.88 116 ALA B CA 1
ATOM 2312 C C . ALA B 1 116 ? -4.918 10.992 -5.859 1 92.88 116 ALA B C 1
ATOM 2314 O O . ALA B 1 116 ? -3.898 11.672 -5.98 1 92.88 116 ALA B O 1
ATOM 2315 N N . ILE B 1 117 ? -5.344 10.539 -4.703 1 95.5 117 ILE B N 1
ATOM 2316 C CA . ILE B 1 117 ? -4.652 10.852 -3.455 1 95.5 117 ILE B CA 1
ATOM 2317 C C . ILE B 1 117 ? -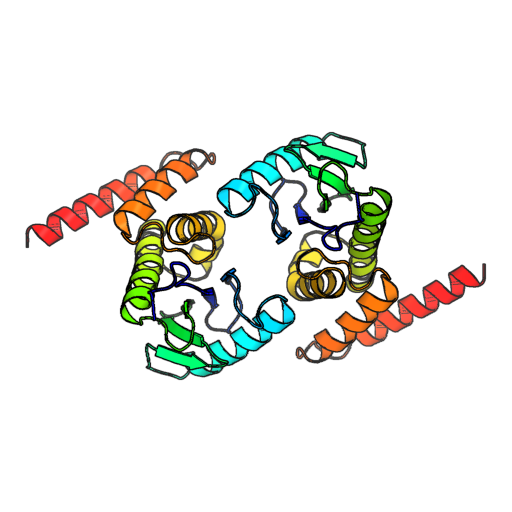3.262 10.227 -3.463 1 95.5 117 ILE B C 1
ATOM 2319 O O . ILE B 1 117 ? -2.287 10.859 -3.049 1 95.5 117 ILE B O 1
ATOM 2323 N N . MET B 1 118 ? -3.199 9.062 -3.973 1 95.12 118 MET B N 1
ATOM 2324 C CA . MET B 1 118 ? -1.911 8.383 -4.066 1 95.12 118 MET B CA 1
ATOM 2325 C C . MET B 1 118 ? -0.971 9.117 -5.012 1 95.12 118 MET B C 1
ATOM 2327 O O . MET B 1 118 ? 0.228 9.227 -4.746 1 95.12 118 MET B O 1
ATOM 2331 N N . LEU B 1 119 ? -1.504 9.641 -6.086 1 94.75 119 LEU B N 1
ATOM 2332 C CA . LEU B 1 119 ? -0.707 10.422 -7.023 1 94.75 119 LEU B CA 1
ATOM 2333 C C . LEU B 1 119 ? -0.211 11.711 -6.371 1 94.75 119 LEU B C 1
ATOM 2335 O O . LEU B 1 119 ? 0.923 12.133 -6.609 1 94.75 119 LEU B O 1
ATOM 2339 N N . VAL B 1 120 ? -1.097 12.336 -5.57 1 96.5 120 VAL B N 1
ATOM 2340 C CA . VAL B 1 120 ? -0.714 13.523 -4.816 1 96.5 120 VAL B CA 1
ATOM 2341 C C . VAL B 1 120 ? 0.535 13.234 -3.988 1 96.5 120 VAL B C 1
ATOM 2343 O O . VAL B 1 120 ? 1.509 13.992 -4.035 1 96.5 120 VAL B O 1
ATOM 2346 N N . ILE B 1 121 ? 0.52 12.117 -3.275 1 97.5 121 ILE B N 1
ATOM 2347 C CA . ILE B 1 121 ? 1.611 11.766 -2.375 1 97.5 121 ILE B CA 1
ATOM 2348 C C . ILE B 1 121 ? 2.883 11.508 -3.182 1 97.5 121 ILE B C 1
ATOM 2350 O O . ILE B 1 121 ? 3.971 11.938 -2.785 1 97.5 121 ILE B O 1
ATOM 2354 N N . ASP B 1 122 ? 2.746 10.961 -4.367 1 96.31 122 ASP B N 1
ATOM 2355 C CA . ASP B 1 122 ? 3.887 10.688 -5.238 1 96.31 122 ASP B CA 1
ATOM 2356 C C . ASP B 1 122 ? 4.531 11.984 -5.723 1 96.31 122 ASP B C 1
ATOM 2358 O O . ASP B 1 122 ? 5.742 12.031 -5.949 1 96.31 122 ASP B O 1
ATOM 2362 N N . GLU B 1 123 ? 3.711 12.945 -5.938 1 96.5 123 GLU B N 1
ATOM 2363 C CA . GLU B 1 123 ? 4.223 14.227 -6.418 1 96.5 123 GLU B CA 1
ATOM 2364 C C . GLU B 1 123 ? 4.938 14.984 -5.301 1 96.5 123 GLU B C 1
ATOM 2366 O O . GLU B 1 123 ? 5.816 15.805 -5.57 1 96.5 123 GLU B O 1
ATOM 2371 N N . ILE B 1 124 ? 4.566 14.641 -4.09 1 98.06 124 ILE B N 1
ATOM 2372 C CA . ILE B 1 124 ? 5.102 15.398 -2.961 1 98.06 124 ILE B CA 1
ATOM 2373 C C . ILE B 1 124 ? 6.383 14.734 -2.461 1 98.06 124 ILE B C 1
ATOM 2375 O O . ILE B 1 124 ? 7.363 15.422 -2.164 1 98.06 124 ILE B O 1
ATOM 2379 N N . VAL B 1 125 ? 6.395 13.375 -2.367 1 97.44 125 VAL B N 1
ATOM 2380 C CA . VAL B 1 125 ? 7.512 12.656 -1.764 1 97.44 125 VAL B CA 1
ATOM 2381 C C . VAL B 1 125 ? 7.863 11.438 -2.613 1 97.44 125 VAL B C 1
ATOM 2383 O O . VAL B 1 125 ? 6.977 10.711 -3.062 1 97.44 125 VAL B O 1
ATOM 2386 N N . ASP B 1 126 ? 9.133 11.273 -2.838 1 94.81 126 ASP B N 1
ATOM 2387 C CA . ASP B 1 126 ? 9.641 10.055 -3.451 1 94.81 126 ASP B CA 1
ATOM 2388 C C . ASP B 1 126 ? 10.82 9.492 -2.658 1 94.81 126 ASP B C 1
ATOM 2390 O O . ASP B 1 126 ? 11.852 10.156 -2.512 1 94.81 126 ASP B O 1
ATOM 2394 N N . LYS B 1 127 ? 10.633 8.25 -2.146 1 92.62 127 LYS B N 1
ATOM 2395 C CA . LYS B 1 127 ? 11.656 7.547 -1.378 1 92.62 127 LYS B CA 1
ATOM 2396 C C . LYS B 1 127 ? 12.125 8.383 -0.189 1 92.62 127 LYS B C 1
ATOM 2398 O O . LYS B 1 127 ? 13.312 8.398 0.132 1 92.62 127 LYS B O 1
ATOM 2403 N N . GLY B 1 128 ? 11.148 9.211 0.294 1 95.81 128 GLY B N 1
ATOM 2404 C CA . GLY B 1 128 ? 11.438 9.984 1.495 1 95.81 128 GLY B CA 1
ATOM 2405 C C . GLY B 1 128 ? 11.984 11.367 1.201 1 95.81 128 GLY B C 1
ATOM 2406 O O . GLY B 1 128 ? 12.266 12.141 2.121 1 95.81 128 GLY B O 1
ATOM 2407 N N . ILE B 1 129 ? 12.203 11.703 -0.024 1 96.44 129 ILE B N 1
ATOM 2408 C CA . ILE B 1 129 ? 12.711 13 -0.447 1 96.44 129 ILE B CA 1
ATOM 2409 C C . ILE B 1 129 ? 11.555 13.906 -0.858 1 96.44 129 ILE B C 1
ATOM 2411 O O . ILE B 1 129 ? 10.664 13.484 -1.603 1 96.44 129 ILE B O 1
ATOM 2415 N N . ILE B 1 130 ? 11.547 15.094 -0.375 1 97.31 130 ILE B N 1
ATOM 2416 C CA . ILE B 1 130 ? 10.5 16.047 -0.72 1 97.31 130 ILE B CA 1
ATOM 2417 C C . ILE B 1 130 ? 10.742 16.609 -2.121 1 97.31 130 ILE B C 1
ATOM 2419 O O . ILE B 1 130 ? 11.805 17.172 -2.389 1 97.31 130 ILE B O 1
ATOM 2423 N N . LEU B 1 131 ? 9.836 16.453 -2.977 1 96.81 131 LEU B N 1
ATOM 2424 C CA . LEU B 1 131 ? 9.969 16.875 -4.367 1 96.81 131 LEU B CA 1
ATOM 2425 C C . LEU B 1 131 ? 9.289 18.234 -4.59 1 96.81 131 LEU B C 1
ATOM 2427 O O . LEU B 1 131 ? 9.891 19.141 -5.164 1 96.81 131 LEU B O 1
ATOM 2431 N N . GLU B 1 132 ? 8.008 18.375 -4.258 1 95.25 132 GLU B N 1
ATOM 2432 C CA . GLU B 1 132 ? 7.168 19.562 -4.402 1 95.25 132 GLU B CA 1
ATOM 2433 C C . GLU B 1 132 ? 6.27 19.75 -3.186 1 95.25 132 GLU B C 1
ATOM 2435 O O . GLU B 1 132 ? 5.676 18.797 -2.688 1 95.25 132 GLU B O 1
ATOM 2440 N N . ALA B 1 133 ? 6.34 21 -2.674 1 94 133 ALA B N 1
ATOM 2441 C CA . ALA B 1 133 ? 5.52 21.234 -1.491 1 94 133 ALA B CA 1
ATOM 2442 C C . ALA B 1 133 ? 4.641 22.469 -1.678 1 94 133 ALA B C 1
ATOM 2444 O O . ALA B 1 133 ? 4.527 23.297 -0.775 1 94 133 ALA B O 1
ATOM 2445 N N . ASP B 1 134 ? 4.07 22.594 -2.838 1 97.12 134 ASP B N 1
ATOM 2446 C CA . ASP B 1 134 ? 3.045 23.594 -3.129 1 97.12 134 ASP B CA 1
ATOM 2447 C C . ASP B 1 134 ? 1.727 22.922 -3.514 1 97.12 134 ASP B C 1
ATOM 2449 O O . ASP B 1 134 ? 1.606 22.359 -4.602 1 97.12 134 ASP B O 1
ATOM 2453 N N . PRO B 1 135 ? 0.784 23.156 -2.682 1 97.62 135 PRO B N 1
ATOM 2454 C CA . PRO B 1 135 ? -0.479 22.438 -2.883 1 97.62 135 PRO B CA 1
ATOM 2455 C C . PRO B 1 135 ? -1.124 22.75 -4.234 1 97.62 135 PRO B C 1
ATOM 2457 O O . PRO B 1 135 ? -1.682 21.859 -4.875 1 97.62 135 PRO B O 1
ATOM 2460 N N . GLU B 1 136 ? -1.077 24 -4.645 1 95.75 136 GLU B N 1
ATOM 2461 C CA . GLU B 1 136 ? -1.695 24.375 -5.914 1 95.75 136 GLU B CA 1
ATOM 2462 C C . GLU B 1 136 ? -0.994 23.703 -7.09 1 95.75 136 GLU B C 1
ATOM 2464 O O . GLU B 1 136 ? -1.646 23.234 -8.031 1 95.75 136 GLU B O 1
ATOM 2469 N N . ALA B 1 137 ? 0.265 23.719 -7.027 1 96.12 137 ALA B N 1
ATOM 2470 C CA . ALA B 1 137 ? 1.038 23.047 -8.07 1 96.12 137 ALA B CA 1
ATOM 2471 C C . ALA B 1 137 ? 0.728 21.562 -8.117 1 96.12 137 ALA B C 1
ATOM 2473 O O . ALA B 1 137 ? 0.577 20.984 -9.203 1 96.12 137 ALA B O 1
ATOM 2474 N N . ILE B 1 138 ? 0.632 20.906 -6.992 1 96.62 138 ILE B N 1
ATOM 2475 C CA . ILE B 1 138 ? 0.352 19.484 -6.875 1 96.62 138 ILE B CA 1
ATOM 2476 C C . ILE B 1 138 ? -1.025 19.172 -7.457 1 96.62 138 ILE B C 1
ATOM 2478 O O . ILE B 1 138 ? -1.175 18.25 -8.266 1 96.62 138 ILE B O 1
ATOM 2482 N N . ALA B 1 139 ? -2.018 19.938 -7.008 1 94.38 139 ALA B N 1
ATOM 2483 C CA . ALA B 1 139 ? -3.385 19.734 -7.48 1 94.38 139 ALA B CA 1
ATOM 2484 C C . ALA B 1 139 ? -3.471 19.875 -8.992 1 94.38 139 ALA B C 1
ATOM 2486 O O . ALA B 1 139 ? -4.18 19.125 -9.656 1 94.38 139 ALA B O 1
ATOM 2487 N N . HIS B 1 140 ? -2.736 20.812 -9.5 1 92.69 140 HIS B N 1
ATOM 2488 C CA . HIS B 1 140 ? -2.707 21.031 -10.938 1 92.69 140 HIS B CA 1
ATOM 2489 C C . HIS B 1 140 ? -2.102 19.844 -11.664 1 92.69 140 HIS B C 1
ATOM 2491 O O . HIS B 1 140 ? -2.65 19.375 -12.664 1 92.69 140 HIS B O 1
ATOM 2497 N N . LYS B 1 141 ? -1.003 19.375 -11.219 1 92.25 141 LYS B N 1
ATOM 2498 C CA . LYS B 1 141 ? -0.324 18.234 -11.812 1 92.25 141 LYS B CA 1
ATOM 2499 C C . LYS B 1 141 ? -1.229 17 -11.828 1 92.25 141 LYS B C 1
ATOM 2501 O O . LYS B 1 141 ? -1.298 16.297 -12.828 1 92.25 141 LYS B O 1
ATOM 2506 N N . VAL B 1 142 ? -1.879 16.75 -10.703 1 92.62 142 VAL B N 1
ATOM 2507 C CA . VAL B 1 142 ? -2.697 15.555 -10.539 1 92.62 142 VAL B CA 1
ATOM 2508 C C . VAL B 1 142 ? -3.955 15.664 -11.398 1 92.62 142 VAL B C 1
ATOM 2510 O O . VAL B 1 142 ? -4.43 14.664 -11.945 1 92.62 142 VAL B O 1
ATOM 2513 N N . SER B 1 143 ? -4.5 16.828 -11.539 1 86.88 143 SER B N 1
ATOM 2514 C CA . SER B 1 143 ? -5.691 17.047 -12.344 1 86.88 143 SER B CA 1
ATOM 2515 C C . SER B 1 143 ? -5.43 16.75 -13.812 1 86.88 143 SER B C 1
ATOM 2517 O O . SER B 1 143 ? -6.309 16.234 -14.516 1 86.88 143 SER B O 1
ATOM 2519 N N . I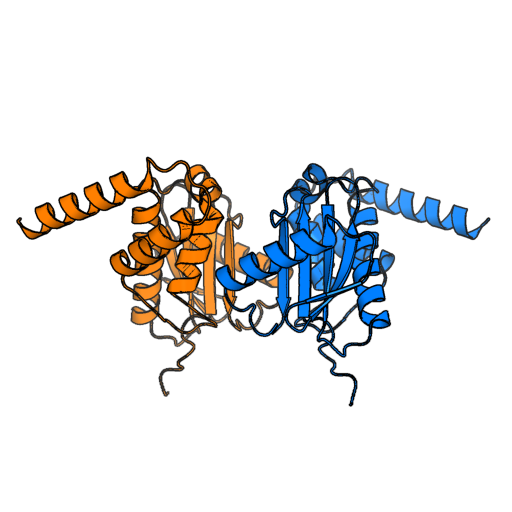LE B 1 144 ? -4.332 17 -14.258 1 80.44 144 ILE B N 1
ATOM 2520 C CA . ILE B 1 144 ? -3.965 16.734 -15.641 1 80.44 144 ILE B CA 1
ATOM 2521 C C . ILE B 1 144 ? -3.836 15.234 -15.867 1 80.44 144 ILE B C 1
ATOM 2523 O O . ILE B 1 144 ? -4.273 14.719 -16.906 1 80.44 144 ILE B O 1
ATOM 2527 N N . ARG B 1 145 ? -3.299 14.531 -14.984 1 73.69 145 ARG B N 1
ATOM 2528 C CA . ARG B 1 145 ? -3.059 13.094 -15.109 1 73.69 145 ARG B CA 1
ATOM 2529 C C . ARG B 1 145 ? -4.355 12.305 -14.984 1 73.69 145 ARG B C 1
ATOM 2531 O O . ARG B 1 145 ? -4.508 11.25 -15.594 1 73.69 145 ARG B O 1
ATOM 2538 N N . SER B 1 146 ? -5.184 12.695 -14.094 1 63.47 146 SER B N 1
ATOM 2539 C CA . SER B 1 146 ? -6.469 12.023 -13.938 1 63.47 146 SER B CA 1
ATOM 2540 C C . SER B 1 146 ? -7.297 12.109 -15.219 1 63.47 146 SER B C 1
ATOM 2542 O O . SER B 1 146 ? -8.156 11.266 -15.461 1 63.47 146 SER B O 1
ATOM 2544 N N . GLU B 1 147 ? -7.207 13.195 -15.984 1 52.16 147 GLU B N 1
ATOM 2545 C CA . GLU B 1 147 ? -7.895 13.336 -17.266 1 52.16 147 GLU B CA 1
ATOM 2546 C C . GLU B 1 147 ? -7.492 12.219 -18.234 1 52.16 147 GLU B C 1
ATOM 2548 O O . GLU B 1 147 ? -8.273 11.844 -19.109 1 52.16 147 GLU B O 1
ATOM 2553 N N . ASP B 1 148 ? -6.371 11.773 -18.141 1 48.03 148 ASP B N 1
ATOM 2554 C CA . ASP B 1 148 ? -6.016 10.656 -19 1 48.03 148 ASP B CA 1
ATOM 2555 C C . ASP B 1 148 ? -6.711 9.367 -18.547 1 48.03 148 ASP B C 1
ATOM 2557 O O . ASP B 1 148 ? -6.629 8.344 -19.219 1 48.03 148 ASP B O 1
ATOM 2561 N N . ILE B 1 149 ? -7.148 9.289 -17.344 1 46.25 149 ILE B N 1
ATOM 2562 C CA . ILE B 1 149 ? -8.102 8.266 -16.922 1 46.25 149 ILE B CA 1
ATOM 2563 C C . ILE B 1 149 ? -9.484 8.594 -17.5 1 46.25 149 ILE B C 1
ATOM 2565 O O . ILE B 1 149 ? -9.945 9.734 -17.391 1 46.25 149 ILE B O 1
ATOM 2569 N N . PRO B 1 150 ? -10.18 7.973 -18.391 1 39.5 150 PRO B N 1
ATOM 2570 C CA . PRO B 1 150 ? -11.492 8.383 -18.906 1 39.5 150 PRO B CA 1
ATOM 2571 C C . PRO B 1 150 ? -12.398 8.961 -17.828 1 39.5 150 PRO B C 1
ATOM 2573 O O . PRO B 1 150 ? -13 8.203 -17.062 1 39.5 150 PRO B O 1
ATOM 2576 N N . ILE B 1 151 ? -12 9.883 -17.016 1 34.66 151 ILE B N 1
ATOM 2577 C CA . ILE B 1 151 ? -13.008 10.555 -16.203 1 34.66 151 ILE B CA 1
ATOM 2578 C C . ILE B 1 151 ? -14.172 11 -17.078 1 34.66 151 ILE B C 1
ATOM 2580 O O . ILE B 1 151 ? -13.969 11.461 -18.203 1 34.66 151 ILE B O 1
ATOM 2584 N N . GLY B 1 152 ? -15.391 10.883 -16.812 1 34 152 GLY B N 1
ATOM 2585 C CA . GLY B 1 152 ? -16.359 11.789 -17.422 1 34 152 GLY B CA 1
ATOM 2586 C C . GLY B 1 152 ? -15.867 13.227 -17.484 1 34 152 GLY B C 1
ATOM 2587 O O . GLY B 1 152 ? -15.227 13.711 -16.547 1 34 152 GLY B O 1
ATOM 2588 N N . GLU B 1 153 ? -15.453 13.969 -18.625 1 36.47 153 GLU B N 1
ATOM 2589 C CA . GLU B 1 153 ? -15.047 15.289 -19.094 1 36.47 153 GLU B CA 1
ATOM 2590 C C . GLU B 1 153 ? -15.43 16.375 -18.094 1 36.47 153 GLU B C 1
ATOM 2592 O O . GLU B 1 153 ? -14.734 17.391 -17.984 1 36.47 153 GLU B O 1
ATOM 2597 N N . GLN B 1 154 ? -16.594 16.5 -17.469 1 34.94 154 GLN B N 1
ATOM 2598 C CA . GLN B 1 154 ? -17.266 17.703 -16.984 1 34.94 154 GLN B CA 1
ATOM 2599 C C . GLN B 1 154 ? -16.672 18.156 -15.656 1 34.94 154 GLN B C 1
ATOM 2601 O O . GLN B 1 154 ? -16.578 19.359 -15.383 1 34.94 154 GLN B O 1
ATOM 2606 N N . SER B 1 155 ? -16.141 17.391 -14.742 1 38.28 155 SER B N 1
ATOM 2607 C CA . SER B 1 155 ? -16.078 17.828 -13.359 1 38.28 155 SER B CA 1
ATOM 2608 C C . SER B 1 155 ? -14.742 18.484 -13.047 1 38.28 155 SER B C 1
ATOM 2610 O O . SER B 1 155 ? -14.672 19.422 -12.25 1 38.28 155 SER B O 1
ATOM 2612 N N . VAL B 1 156 ? -13.672 18.172 -13.688 1 40.53 156 VAL B N 1
ATOM 2613 C CA . VAL B 1 156 ? -12.383 18.688 -13.234 1 40.53 156 VAL B CA 1
ATOM 2614 C C . VAL B 1 156 ? -12.188 20.109 -13.734 1 40.53 156 VAL B C 1
ATOM 2616 O O . VAL B 1 156 ? -11.734 20.984 -12.992 1 40.53 156 VAL B O 1
ATOM 2619 N N . SER B 1 157 ? -12.438 20.406 -14.945 1 42.69 157 SER B N 1
ATOM 2620 C CA . SER B 1 157 ? -12.281 21.734 -15.508 1 42.69 157 SER B CA 1
ATOM 2621 C C . SER B 1 157 ? -13.023 22.781 -14.68 1 42.69 157 SER B C 1
ATOM 2623 O O . SER B 1 157 ? -12.523 23.891 -14.461 1 42.69 157 SER B O 1
ATOM 2625 N N . GLN B 1 158 ? -14.078 22.391 -14.156 1 44.81 158 GLN B N 1
ATOM 2626 C CA . GLN B 1 158 ? -14.922 23.312 -13.414 1 44.81 158 GLN B CA 1
ATOM 2627 C C . GLN B 1 158 ? -14.359 23.578 -12.023 1 44.81 158 GLN B C 1
ATOM 2629 O O . GLN B 1 158 ? -14.359 24.719 -11.555 1 44.81 158 GLN B O 1
ATOM 2634 N N . VAL B 1 159 ? -13.672 22.578 -11.469 1 41.12 159 VAL B N 1
ATOM 2635 C CA . VAL B 1 159 ? -13.227 22.75 -10.094 1 41.12 159 VAL B CA 1
ATOM 2636 C C . VAL B 1 159 ? -11.984 23.641 -10.062 1 41.12 159 VAL B C 1
ATOM 2638 O O . VAL B 1 159 ? -11.867 24.531 -9.227 1 41.12 159 VAL B O 1
ATOM 2641 N N . LEU B 1 160 ? -11.117 23.453 -10.945 1 44.12 160 LEU B N 1
ATOM 2642 C CA . LEU B 1 160 ? -9.93 24.297 -10.992 1 44.12 160 LEU B CA 1
ATOM 2643 C C . LEU B 1 160 ? -10.305 25.75 -11.258 1 44.12 160 LEU B C 1
ATOM 2645 O O . LEU B 1 160 ? -9.703 26.656 -10.68 1 44.12 160 LEU B O 1
ATOM 2649 N N . GLN B 1 161 ? -11.227 25.891 -12.125 1 47.84 161 GLN B N 1
ATOM 2650 C CA . GLN B 1 161 ? -11.656 27.25 -12.406 1 47.84 161 GLN B CA 1
ATOM 2651 C C . GLN B 1 161 ? -12.203 27.938 -11.148 1 47.84 161 GLN B C 1
ATOM 2653 O O . GLN B 1 161 ? -11.898 29.094 -10.891 1 47.84 161 GLN B O 1
ATOM 2658 N N . THR B 1 162 ? -12.922 27.156 -10.453 1 47.06 162 THR B N 1
ATOM 2659 C CA . THR B 1 162 ? -13.531 27.766 -9.281 1 47.06 162 THR B CA 1
ATOM 2660 C C . THR B 1 162 ? -12.477 28.094 -8.227 1 47.06 162 THR B C 1
ATOM 2662 O O . THR B 1 162 ? -12.531 29.141 -7.582 1 47.06 162 THR B O 1
ATOM 2665 N N . ALA B 1 163 ? -11.469 27.203 -8.039 1 43.88 163 ALA B N 1
ATOM 2666 C CA . ALA B 1 163 ? -10.422 27.469 -7.051 1 43.88 163 ALA B CA 1
ATOM 2667 C C . ALA B 1 163 ? -9.578 28.672 -7.449 1 43.88 163 ALA B C 1
ATOM 2669 O O . ALA B 1 163 ? -9.227 29.5 -6.605 1 43.88 163 ALA B O 1
ATOM 2670 N N . LYS B 1 164 ? -9.273 28.859 -8.641 1 45.66 164 LYS B N 1
ATOM 2671 C CA . LYS B 1 164 ? -8.578 30.047 -9.156 1 45.66 164 LYS B CA 1
ATOM 2672 C C . LYS B 1 164 ? -9.367 31.312 -8.859 1 45.66 164 LYS B C 1
ATOM 2674 O O . LYS B 1 164 ? -8.789 32.344 -8.484 1 45.66 164 LYS B O 1
ATOM 2679 N N . GLU B 1 165 ? -10.586 31.203 -9.078 1 47.34 165 GLU B N 1
ATOM 2680 C CA . GLU B 1 165 ? -11.422 32.375 -8.852 1 47.34 165 GLU B CA 1
ATOM 2681 C C . GLU B 1 165 ? -11.445 32.75 -7.371 1 47.34 165 GLU B C 1
ATOM 2683 O O . GLU B 1 165 ? -11.383 33.938 -7.027 1 47.34 165 GLU B O 1
ATOM 2688 N N . GLN B 1 166 ? -11.406 31.656 -6.609 1 44.16 166 GLN B N 1
ATOM 2689 C CA . GLN B 1 166 ? -11.484 31.953 -5.184 1 44.16 166 GLN B CA 1
ATOM 2690 C C . GLN B 1 166 ? -10.164 32.531 -4.68 1 44.16 166 GLN B C 1
ATOM 2692 O O . GLN B 1 166 ? -10.156 33.438 -3.842 1 44.16 166 GLN B O 1
ATOM 2697 N N . LEU B 1 167 ? -9.094 32.031 -5.133 1 42.41 167 LEU B N 1
ATOM 2698 C CA . LEU B 1 167 ? -7.805 32.594 -4.766 1 42.41 167 LEU B CA 1
ATOM 2699 C C . LEU B 1 167 ? -7.688 34.031 -5.246 1 42.41 167 LEU B C 1
ATOM 2701 O O . LEU B 1 167 ? -7.156 34.906 -4.535 1 42.41 167 LEU B O 1
ATOM 2705 N N . LYS B 1 168 ? -8.203 34.344 -6.414 1 43.03 168 LYS B N 1
ATOM 2706 C CA . LYS B 1 168 ? -8.203 35.719 -6.906 1 43.03 168 LYS B CA 1
ATOM 2707 C C . LYS B 1 168 ? -8.93 36.656 -5.941 1 43.03 168 LYS B C 1
ATOM 2709 O O . LYS B 1 168 ? -8.461 37.75 -5.656 1 43.03 168 LYS B O 1
A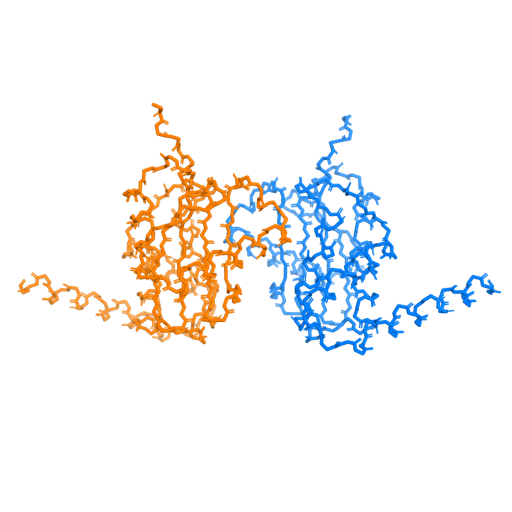TOM 2714 N N . TRP B 1 169 ? -9.969 36.156 -5.473 1 45.72 169 TRP B N 1
ATOM 2715 C CA . TRP B 1 169 ? -10.734 37 -4.582 1 45.72 169 TRP B CA 1
ATOM 2716 C C . TRP B 1 169 ? -10.008 37.219 -3.26 1 45.72 169 TRP B C 1
ATOM 2718 O O . TRP B 1 169 ? -9.992 38.312 -2.713 1 45.72 169 TRP B O 1
ATOM 2728 N N . SER B 1 170 ? -9.359 36.156 -2.801 1 44.38 170 SER B N 1
ATOM 2729 C CA . SER B 1 170 ? -8.727 36.312 -1.497 1 44.38 170 SER B CA 1
ATOM 2730 C C . SER B 1 170 ? -7.52 37.25 -1.576 1 44.38 170 SER B C 1
ATOM 2732 O O . SER B 1 170 ? -7.199 37.938 -0.606 1 44.38 170 SER B O 1
ATOM 2734 N N . LEU B 1 171 ? -6.891 37.219 -2.641 1 45.56 171 LEU B N 1
ATOM 2735 C CA . LEU B 1 171 ? -5.758 38.125 -2.811 1 45.56 171 LEU B CA 1
ATOM 2736 C C . LEU B 1 171 ? -6.227 39.562 -2.998 1 45.56 171 LEU B C 1
ATOM 2738 O O . LEU B 1 171 ? -5.461 40.5 -2.791 1 45.56 171 LEU B O 1
ATOM 2742 N N . LEU B 1 172 ? -7.355 39.656 -3.451 1 46.47 172 LEU B N 1
ATOM 2743 C CA . LEU B 1 172 ? -7.836 41 -3.676 1 46.47 172 LEU B CA 1
ATOM 2744 C C . LEU B 1 172 ? -8.461 41.594 -2.41 1 46.47 172 LEU B C 1
ATOM 2746 O O . LEU B 1 172 ? -8.781 42.781 -2.352 1 46.47 172 LEU B O 1
ATOM 2750 N N . LYS B 1 173 ? -8.539 40.781 -1.365 1 42.31 173 LYS B N 1
ATOM 2751 C CA . LYS B 1 173 ? -8.93 41.438 -0.111 1 42.31 173 LYS B CA 1
ATOM 2752 C C . LYS B 1 173 ? -7.707 41.812 0.722 1 42.31 173 LYS B C 1
ATOM 2754 O O . LYS B 1 173 ? -6.66 41.156 0.624 1 42.31 173 LYS B O 1
#

Sequence (346 aa):
MEPSMYTVKGIAILDNDGNRLFAKYYDADGLSTFKEQKNFEKKLFSKTSRANSEIIIIDGFTCLYKSNIDLFFYVLGNVNENELLLSNVLNCVYESICLILHKNVEKRNLIDNLDAIMLVIDEIVDKGIILEADPEAIAHKVSIRSEDIPIGEQSVSQVLQTAKEQLKWSLLKMEPSMYTVKGIAILDNDGNRLFAKYYDADGLSTFKEQKNFEKKLFSKTSRANSEIIIIDGFTCLYKSNIDLFFYVLGNVNENELLLSNVLNCVYESICLILHKNVEKRNLIDNLDAIMLVIDEIVDKGIILEADPEAIAHKVSIRSEDIPIGEQSVSQVLQTAKEQLKWSLLK

InterPro domains:
  IPR011012 Longin-like domain superfamily [SSF64356] (8-145)
  IPR022775 AP complex, mu/sigma subunit [PF01217] (8-147)
  IPR039652 Coatomer subunit zeta [PTHR11043] (1-172)

Secondary structure (DSSP, 8-state):
----S----EEEEEETTS-EEEEEESS-TT-SSHHHHHHHHHHHHHHHTT---SEEEETTEEEEEEE-SSEEEEEEEETTS-HHHHHHHHHHHHHHHHHHTTT---HHHHHHTHHHHHHHHHHHEETTEE----HHHHHHHHHHHHHTS---THHHHHHHHHHHHHHHHHHH-/----S----EEEEEETTS-EEEEEESS-TT-SSHHHHHHHHHHHHHHHTT---SEEEETTEEEEEEE-SSEEEEEEEETTS-HHHHHHHHHHHHHHHHHHTTT---HHHHHHTHHHHHHHHHHHEETTEE----HHHHHHHHHHHHHTS---THHHHHHHHHHHHHHHHHHH-

pLDDT: mean 85.48, std 20.02, range [33.84, 98.69]

Nearest PDB structures (foldseek):
  5mc7-assembly2_B  TM=9.794E-01  e=6.125E-17  Homo sapiens
  3tjz-assembly2_F  TM=9.676E-01  e=2.430E-17  Bos taurus
  2hf6-assembly1_A  TM=9.402E-01  e=5.150E-17  Homo sapiens
  4p6z-assembly1_S  TM=8.433E-01  e=6.188E-09  Homo sapiens
  6owt-assembly1_S  TM=8.890E-01  e=4.675E-08  Rattus norvegicus

Solvent-accessible surface area (backbone atoms only — not comparable to full-atom values): 18999 Å² total; per-residue (Å²): 128,77,81,63,70,59,52,35,25,27,40,37,30,26,37,75,84,55,47,77,79,42,72,49,67,29,92,34,85,77,45,86,38,59,64,41,38,51,54,50,45,50,52,50,36,63,54,50,77,73,41,91,65,53,66,49,75,55,94,69,24,30,34,36,50,50,71,65,90,41,39,35,40,38,31,30,20,48,62,82,48,62,60,69,62,49,48,46,48,44,49,22,54,52,48,20,48,29,59,71,46,69,68,48,84,40,60,70,54,45,62,78,38,42,70,60,52,47,44,46,48,43,56,27,38,54,85,17,23,79,71,48,72,46,30,69,62,47,38,51,55,47,54,59,56,48,60,74,43,89,50,82,80,72,62,60,68,54,48,56,51,49,51,52,51,50,52,52,52,57,68,70,97,128,78,82,61,71,61,51,36,25,29,40,36,31,28,37,75,85,55,47,77,79,42,74,51,68,28,93,34,84,77,45,85,38,58,64,42,39,50,55,48,46,49,52,50,38,62,55,51,77,74,43,91,65,53,65,48,76,54,96,68,25,29,34,36,49,51,70,65,92,42,40,37,41,39,31,30,19,48,63,84,49,61,60,68,60,48,47,46,48,44,49,21,55,51,49,19,50,29,60,72,44,70,68,48,84,40,60,69,56,45,62,76,38,42,70,59,51,48,45,45,48,43,56,27,38,55,87,18,23,79,71,47,71,46,30,68,62,46,38,51,55,47,54,59,57,48,60,74,42,89,52,82,80,71,61,60,69,53,50,56,52,50,52,53,52,50,52,52,50,57,68,71,98

Radius of gyration: 21.71 Å; Cα contacts (8 Å, |Δi|>4): 492; chains: 2; bounding box: 43×84×45 Å

Foldseek 3Di:
DPQPLQFWQKKFKAWLVLHTLDMDGFPHPQCPDPVSVSVVSVVVNVVPNPDPDQWDDDPQWIKGWDDDDIMIIITIGGPPHDVVVSVLLSVLLVLLVCLLLVNPPDPVSCSVCVVLSVQLNVCQDDSRGGRDRHSLVSNVVSLVVCVVVVDPPPDSVVSNVVVVVVVVVVVVD/DPQPLQFWQKKFKAWLVLHTLDMDGFPHPQCPDPVSVSVVSVVVSVVPNPDPDQWDDDPQWIKGWDDDDIMIIITIGGPPHDVVVSVLLSVLLVLLVCLLLVNPPDPVSCSVCVVLSVQLNVCQDDSRGGRDRHSLVSNVVSLVVCVVVVDPPPDSVVSNVVVVVVVVVVVVD

Organism: Artemia franciscana (NCBI:txid6661)